Protein AF-A0A7W7ZMM0-F1 (afdb_monomer_lite)

Radius of gyration: 22.42 Å; chains: 1; bounding box: 60×52×57 Å

pLDDT: mean 72.67, std 18.75, range [30.77, 95.38]

Structure (mmCIF, N/CA/C/O backbone):
data_AF-A0A7W7ZMM0-F1
#
_entry.id   AF-A0A7W7ZMM0-F1
#
loop_
_atom_site.group_PDB
_atom_site.id
_atom_site.type_symbol
_atom_site.label_atom_id
_atom_site.label_alt_id
_atom_site.label_comp_id
_atom_site.label_asym_id
_atom_site.label_entity_id
_atom_site.label_seq_id
_atom_site.pdbx_PDB_ins_code
_atom_site.Cartn_x
_atom_site.Cartn_y
_atom_site.Cartn_z
_atom_site.occupancy
_atom_site.B_iso_or_equiv
_atom_site.auth_seq_id
_atom_site.auth_comp_id
_atom_site.auth_asym_id
_atom_site.auth_atom_id
_atom_site.pdbx_PDB_model_num
ATOM 1 N N . MET A 1 1 ? -19.706 -26.102 35.520 1.00 30.77 1 MET A N 1
ATOM 2 C CA . MET A 1 1 ? -18.474 -25.616 34.867 1.00 30.77 1 MET A CA 1
ATOM 3 C C . MET A 1 1 ? -18.850 -24.317 34.182 1.00 30.77 1 MET A C 1
ATOM 5 O O . MET A 1 1 ? -19.648 -24.358 33.256 1.00 30.77 1 MET A O 1
ATOM 9 N N . ALA A 1 2 ? -18.449 -23.182 34.753 1.00 31.66 2 ALA A N 1
ATOM 10 C CA . ALA A 1 2 ? -18.757 -21.868 34.200 1.00 31.66 2 ALA A CA 1
ATOM 11 C C . ALA A 1 2 ? -17.864 -21.633 32.976 1.00 31.66 2 ALA A C 1
ATOM 13 O O . ALA A 1 2 ? -16.662 -21.871 33.045 1.00 31.66 2 ALA A O 1
ATOM 14 N N . ILE A 1 3 ? -18.475 -21.245 31.860 1.00 34.00 3 ILE A N 1
ATOM 15 C CA . ILE A 1 3 ? -17.774 -20.749 30.677 1.00 34.00 3 ILE A CA 1
ATOM 16 C C . ILE A 1 3 ? -17.318 -19.338 31.040 1.00 34.00 3 ILE A C 1
ATOM 18 O O . ILE A 1 3 ? -18.161 -18.495 31.349 1.00 34.00 3 ILE A O 1
ATOM 22 N N . ASP A 1 4 ? -16.005 -19.116 31.064 1.00 38.22 4 ASP A N 1
ATOM 23 C CA . ASP A 1 4 ? -15.416 -17.801 31.303 1.00 38.22 4 ASP A CA 1
ATOM 24 C C . ASP A 1 4 ? -16.019 -16.786 30.329 1.00 38.22 4 ASP A C 1
ATOM 26 O O . ASP A 1 4 ? -15.963 -16.936 29.105 1.00 38.22 4 ASP A O 1
ATOM 30 N N . ASN A 1 5 ? -16.657 -15.764 30.889 1.00 42.19 5 ASN A N 1
ATOM 31 C CA . ASN A 1 5 ? -17.306 -14.727 30.122 1.00 42.19 5 ASN A CA 1
ATOM 32 C C . ASN A 1 5 ? -16.234 -13.798 29.539 1.00 42.19 5 ASN A C 1
ATOM 34 O O . ASN A 1 5 ? -15.546 -13.099 30.281 1.00 42.19 5 ASN A O 1
ATOM 38 N N . VAL A 1 6 ? -16.094 -13.774 28.212 1.00 42.16 6 VAL A N 1
ATOM 39 C CA . VAL A 1 6 ? -15.109 -12.943 27.490 1.00 42.16 6 VAL A CA 1
ATOM 40 C C . VAL A 1 6 ? -15.212 -11.460 27.892 1.00 42.16 6 VAL A C 1
ATOM 42 O O . VAL A 1 6 ? -14.203 -10.755 27.913 1.00 42.16 6 VAL A O 1
ATOM 45 N N . TYR A 1 7 ? -16.405 -11.007 28.302 1.00 38.03 7 TYR A N 1
ATOM 46 C CA . TYR A 1 7 ? -16.646 -9.657 28.823 1.00 38.03 7 TYR A CA 1
ATOM 47 C C . TYR A 1 7 ? -15.834 -9.336 30.092 1.00 38.03 7 TYR A C 1
ATOM 49 O O . TYR A 1 7 ? -15.323 -8.224 30.206 1.00 38.03 7 TYR A O 1
ATOM 57 N N . ASP A 1 8 ? -15.626 -10.300 30.996 1.00 40.44 8 ASP A N 1
ATOM 58 C CA . ASP A 1 8 ? -14.876 -10.081 32.245 1.00 40.44 8 ASP A CA 1
ATOM 59 C C . ASP A 1 8 ? -13.362 -9.949 32.008 1.00 40.44 8 ASP A C 1
ATOM 61 O O . ASP A 1 8 ? -12.657 -9.313 32.795 1.00 40.44 8 ASP A O 1
ATOM 65 N N . ALA A 1 9 ? -12.844 -10.528 30.919 1.00 45.84 9 ALA A N 1
ATOM 66 C CA . ALA A 1 9 ? -11.439 -10.402 30.532 1.00 45.84 9 ALA A CA 1
ATOM 67 C C . ALA A 1 9 ? -11.136 -9.027 29.911 1.00 45.84 9 ALA A C 1
ATOM 69 O O . ALA A 1 9 ? -10.075 -8.455 30.165 1.00 45.84 9 ALA A O 1
ATOM 70 N N . ILE A 1 10 ? -12.086 -8.483 29.146 1.00 37.31 10 ILE A N 1
ATOM 71 C CA . ILE A 1 10 ? -11.982 -7.162 28.516 1.00 37.31 10 ILE A CA 1
ATOM 72 C C . ILE A 1 10 ? -12.131 -6.056 29.572 1.00 37.31 10 ILE A C 1
ATOM 74 O O . ILE A 1 10 ? -11.293 -5.155 29.628 1.00 37.31 10 ILE A O 1
ATOM 78 N N . ASP A 1 11 ? -13.113 -6.172 30.476 1.00 38.84 11 ASP A N 1
ATOM 79 C CA . ASP A 1 11 ? -13.321 -5.209 31.572 1.00 38.84 11 ASP A CA 1
ATOM 80 C C . ASP A 1 11 ? -12.146 -5.193 32.574 1.00 38.84 11 ASP A C 1
ATOM 82 O O . ASP A 1 11 ? -11.853 -4.156 33.171 1.00 38.84 11 ASP A O 1
ATOM 86 N N . LYS A 1 12 ? -11.418 -6.311 32.739 1.00 45.72 12 LYS A N 1
ATOM 87 C CA . LYS A 1 12 ? -10.202 -6.370 33.576 1.00 45.72 12 LYS A CA 1
ATOM 88 C C . LYS A 1 12 ? -8.970 -5.721 32.942 1.00 45.72 12 LYS A C 1
ATOM 90 O O . LYS A 1 12 ? -8.084 -5.306 33.686 1.00 45.72 12 LYS A O 1
ATOM 95 N N . GLN A 1 13 ? -8.880 -5.645 31.613 1.00 40.88 13 GLN A N 1
ATOM 96 C CA . GLN A 1 13 ? -7.728 -5.035 30.932 1.00 40.88 13 GLN A CA 1
ATOM 97 C C . GLN A 1 13 ? -7.808 -3.503 30.853 1.00 40.88 13 GLN A C 1
ATOM 99 O O . GLN A 1 13 ? -6.769 -2.860 30.711 1.00 40.88 13 GLN A O 1
ATOM 104 N N . TYR A 1 14 ? -8.998 -2.910 30.997 1.00 36.97 14 TYR A N 1
ATOM 105 C CA . TYR A 1 14 ? -9.209 -1.465 30.867 1.00 36.97 14 TYR A CA 1
ATOM 106 C C . TYR A 1 14 ? -10.101 -0.930 32.003 1.00 36.97 14 TYR A C 1
ATOM 108 O O . TYR A 1 14 ? -11.322 -0.857 31.852 1.00 36.97 14 TYR A O 1
ATOM 116 N N . PRO A 1 15 ? -9.526 -0.549 33.163 1.00 32.53 15 PRO A N 1
ATOM 117 C CA . PRO A 1 15 ? -10.303 -0.041 34.289 1.00 32.53 15 PRO A CA 1
ATOM 118 C C . PRO A 1 15 ? -10.988 1.288 33.938 1.00 32.53 15 PRO A C 1
ATOM 120 O O . PRO A 1 15 ? -10.350 2.230 33.467 1.00 32.53 15 PRO A O 1
ATOM 123 N N . LYS A 1 16 ? -12.301 1.339 34.181 1.00 37.28 16 LYS A N 1
ATOM 124 C CA . LYS A 1 16 ? -13.229 2.433 33.857 1.00 37.28 16 LYS A CA 1
ATOM 125 C C . LYS A 1 16 ? -12.789 3.777 34.458 1.00 37.28 16 LYS A C 1
ATOM 127 O O . LYS A 1 16 ? -12.698 3.915 35.674 1.00 37.28 16 LYS A O 1
ATOM 132 N N . GLY A 1 17 ? -12.590 4.775 33.596 1.00 32.50 17 GLY A N 1
ATOM 133 C CA . GLY A 1 17 ? -12.660 6.192 33.952 1.00 32.50 17 GLY A CA 1
ATOM 134 C C . GLY A 1 17 ? -14.077 6.705 33.696 1.00 32.50 17 GLY A C 1
ATOM 135 O O . GLY A 1 17 ? -14.592 6.569 32.586 1.00 32.50 17 GLY A O 1
ATOM 136 N N . ASP A 1 18 ? -14.723 7.241 34.729 1.00 33.56 18 ASP A N 1
ATOM 137 C CA . ASP A 1 18 ? -16.103 7.730 34.687 1.00 33.56 18 ASP A CA 1
ATOM 138 C C . ASP A 1 18 ? -16.288 8.846 33.644 1.00 33.56 18 ASP A C 1
ATOM 140 O O . ASP A 1 18 ? -15.712 9.928 33.742 1.00 33.56 18 ASP A O 1
ATOM 144 N N . GLY A 1 19 ? -17.111 8.564 32.630 1.00 35.34 19 GLY A N 1
ATOM 145 C CA . GLY A 1 19 ? -17.480 9.492 31.550 1.00 35.34 19 GLY A CA 1
ATOM 146 C C . GLY A 1 19 ? -17.936 8.808 30.251 1.00 35.34 19 GLY A C 1
ATOM 147 O O . GLY A 1 19 ? -18.573 9.434 29.408 1.00 35.34 19 GLY A O 1
ATOM 148 N N . ILE A 1 20 ? -17.652 7.510 30.100 1.00 39.22 20 ILE A N 1
ATOM 149 C CA . ILE A 1 20 ? -17.648 6.781 28.814 1.00 39.22 20 ILE A CA 1
ATOM 150 C C . ILE A 1 20 ? -19.021 6.156 28.444 1.00 39.22 20 ILE A C 1
ATOM 152 O O . ILE A 1 20 ? -19.255 5.720 27.319 1.00 39.22 20 ILE A O 1
ATOM 156 N N . THR A 1 21 ? -20.000 6.142 29.349 1.00 38.56 21 THR A N 1
ATOM 157 C CA . THR A 1 21 ? -21.228 5.337 29.182 1.00 38.56 21 THR A CA 1
ATOM 158 C C . THR A 1 21 ? -22.236 5.853 28.144 1.00 38.56 21 THR A C 1
ATOM 160 O O . THR A 1 21 ? -23.080 5.071 27.709 1.00 38.56 21 THR A O 1
ATOM 163 N N . SER A 1 22 ? -22.159 7.112 27.686 1.00 38.97 22 SER A N 1
ATOM 164 C CA . SER A 1 22 ? -23.172 7.658 26.755 1.00 38.97 22 SER A CA 1
ATOM 165 C C . SER A 1 22 ? -22.890 7.405 25.263 1.00 38.97 22 SER A C 1
ATOM 167 O O . SER A 1 22 ? -23.835 7.275 24.484 1.00 38.97 22 SER A O 1
ATOM 169 N N . GLY A 1 23 ? -21.617 7.280 24.863 1.00 37.53 23 GLY A N 1
ATOM 170 C CA . GLY A 1 23 ? -21.223 6.974 23.478 1.00 37.53 23 GLY A CA 1
ATOM 171 C C . GLY A 1 23 ? -21.381 5.490 23.140 1.00 37.53 23 GLY A C 1
ATOM 172 O O . GLY A 1 23 ? -21.956 5.141 22.108 1.00 37.53 23 GLY A O 1
ATOM 173 N N . ILE A 1 24 ? -20.993 4.627 24.090 1.00 36.84 24 ILE A N 1
ATOM 174 C CA . ILE A 1 24 ? -21.107 3.164 24.003 1.00 36.84 24 ILE A CA 1
ATOM 175 C C . ILE A 1 24 ? -22.551 2.731 23.706 1.00 36.84 24 ILE A C 1
ATOM 177 O O . ILE A 1 24 ? -22.768 1.919 22.809 1.00 36.84 24 ILE A O 1
ATOM 181 N N . MET A 1 25 ? -23.551 3.281 24.409 1.00 38.97 25 MET A N 1
ATOM 182 C CA . MET A 1 25 ? -24.949 2.879 24.200 1.00 38.97 25 MET A CA 1
ATOM 183 C C . MET A 1 25 ? -25.529 3.364 22.868 1.00 38.97 25 MET A C 1
ATOM 185 O O . MET A 1 25 ? -26.249 2.607 22.231 1.00 38.97 25 MET A O 1
ATOM 189 N N . LYS A 1 26 ? -25.191 4.568 22.386 1.00 41.34 26 LYS A N 1
ATOM 190 C CA . LYS A 1 26 ? -25.799 5.111 21.154 1.00 41.34 26 LYS A CA 1
ATOM 191 C C . LYS A 1 26 ? -25.413 4.338 19.890 1.00 41.34 26 LYS A C 1
ATOM 193 O O . LYS A 1 26 ? -26.268 4.113 19.036 1.00 41.34 26 LYS A O 1
ATOM 198 N N . VAL A 1 27 ? -24.155 3.911 19.773 1.00 43.62 27 VAL A N 1
ATOM 199 C CA . VAL A 1 27 ? -23.690 3.122 18.615 1.00 43.62 27 VAL A CA 1
ATOM 200 C C . VAL A 1 27 ? -24.151 1.662 18.727 1.00 43.62 27 VAL A C 1
ATOM 202 O O . VAL A 1 27 ? -24.550 1.060 17.730 1.00 43.62 27 VAL A O 1
ATOM 205 N N . LEU A 1 28 ? -24.190 1.107 19.947 1.00 43.06 28 LEU A N 1
ATOM 206 C CA . LEU A 1 28 ? -24.733 -0.233 20.197 1.00 43.06 28 LEU A CA 1
ATOM 207 C C . LEU A 1 28 ? -26.248 -0.315 19.968 1.00 43.06 28 LEU A C 1
ATOM 209 O O . LEU A 1 28 ? -26.714 -1.341 19.472 1.00 43.06 28 LEU A O 1
ATOM 213 N N . ASP A 1 29 ? -27.007 0.738 20.274 1.00 43.38 29 ASP A N 1
ATOM 214 C CA . ASP A 1 29 ? -28.452 0.796 20.029 1.00 43.38 29 ASP A CA 1
ATOM 215 C C . ASP A 1 29 ? -28.766 0.945 18.536 1.00 43.38 29 ASP A C 1
ATOM 217 O O . ASP A 1 29 ? -29.683 0.289 18.040 1.00 43.38 29 ASP A O 1
ATOM 221 N N . ALA A 1 30 ? -27.954 1.699 17.784 1.00 41.78 30 ALA A N 1
ATOM 222 C CA . ALA A 1 30 ? -28.055 1.753 16.324 1.00 41.78 30 ALA A CA 1
ATOM 223 C C . ALA A 1 30 ? -27.751 0.386 15.674 1.00 41.78 30 ALA A C 1
ATOM 225 O O . ALA A 1 30 ? -28.479 -0.057 14.785 1.00 41.78 30 ALA A O 1
ATOM 226 N N . GLY A 1 31 ? -26.730 -0.330 16.163 1.00 39.84 31 GLY A N 1
ATOM 227 C CA . GLY A 1 31 ? -26.378 -1.672 15.683 1.00 39.84 31 GLY A CA 1
ATOM 228 C C . GLY A 1 31 ? -27.382 -2.762 16.084 1.00 39.84 31 GLY A C 1
ATOM 229 O O . GLY A 1 31 ? -27.684 -3.652 15.288 1.00 39.84 31 GLY A O 1
ATOM 230 N N . LYS A 1 32 ? -27.961 -2.683 17.290 1.00 42.84 32 LYS A N 1
ATOM 231 C CA . LYS A 1 32 ? -29.044 -3.579 17.734 1.00 42.84 32 LYS A CA 1
ATOM 232 C C . LYS A 1 32 ? -30.342 -3.345 16.966 1.00 42.84 32 LYS A C 1
ATOM 234 O O . LYS A 1 32 ? -31.017 -4.321 16.646 1.00 42.84 32 LYS A O 1
ATOM 239 N N . ALA A 1 33 ? -30.667 -2.097 16.623 1.00 44.22 33 ALA A N 1
ATOM 240 C CA . ALA A 1 33 ? -31.832 -1.772 15.798 1.00 44.22 33 ALA A CA 1
ATOM 241 C C . ALA A 1 33 ? -31.743 -2.364 14.375 1.00 44.22 33 ALA A C 1
ATOM 243 O O . ALA A 1 33 ? -32.771 -2.604 13.748 1.00 44.22 33 ALA A O 1
ATOM 244 N N . LEU A 1 34 ? -30.529 -2.655 13.890 1.00 43.84 34 LEU A N 1
ATOM 245 C CA . LEU A 1 34 ? -30.270 -3.264 12.579 1.00 43.84 34 LEU A CA 1
ATOM 246 C C . LEU A 1 34 ? -30.230 -4.806 12.594 1.00 43.84 34 LEU A C 1
ATOM 248 O O . LEU A 1 34 ? -30.101 -5.421 11.537 1.00 43.84 34 LEU A O 1
ATOM 252 N N . GLY A 1 35 ? -30.360 -5.450 13.761 1.00 40.59 35 GLY A N 1
ATOM 253 C CA . GLY A 1 35 ? -30.627 -6.892 13.894 1.00 40.59 35 GLY A CA 1
ATOM 254 C C . GLY A 1 35 ? -29.575 -7.864 13.334 1.00 40.59 35 GLY A C 1
ATOM 255 O O . GLY A 1 35 ? -29.877 -9.049 13.213 1.00 40.59 35 GLY A O 1
ATOM 256 N N . LYS A 1 36 ? -28.366 -7.406 12.974 1.00 46.47 36 LYS A N 1
ATOM 257 C CA . LYS A 1 36 ? -27.400 -8.197 12.179 1.00 46.47 36 LYS A CA 1
ATOM 258 C C . LYS A 1 36 ? -25.934 -8.130 12.632 1.00 46.47 36 LYS A C 1
ATOM 260 O O . LYS A 1 36 ? -25.040 -8.315 11.818 1.00 46.47 36 LYS A O 1
ATOM 265 N N . VAL A 1 37 ? -25.629 -7.838 13.892 1.00 48.94 37 VAL A N 1
ATOM 266 C CA . VAL A 1 37 ? -24.223 -7.680 14.317 1.00 48.94 37 VAL A CA 1
ATOM 267 C C . VAL A 1 37 ? -23.735 -8.947 15.034 1.00 48.94 37 VAL A C 1
ATOM 269 O O . VAL A 1 37 ? -24.350 -9.372 16.007 1.00 48.94 37 VAL A O 1
ATOM 272 N N . SER A 1 38 ? -22.662 -9.579 14.545 1.00 52.31 38 SER A N 1
ATOM 273 C CA . SER A 1 38 ? -22.104 -10.828 15.090 1.00 52.31 38 SER A CA 1
ATOM 274 C C . SER A 1 38 ? -21.141 -10.588 16.280 1.00 52.31 38 SER A C 1
ATOM 276 O O . SER A 1 38 ? -20.616 -9.482 16.438 1.00 52.31 38 SER A O 1
ATOM 278 N N . PRO A 1 39 ? -20.878 -11.595 17.147 1.00 52.69 39 PRO A N 1
ATOM 279 C CA . PRO A 1 39 ? -20.045 -11.473 18.359 1.00 52.69 39 PRO A CA 1
ATOM 280 C C . PRO A 1 39 ? -18.673 -10.779 18.196 1.00 52.69 39 PRO A C 1
ATOM 282 O O . PRO A 1 39 ? -18.336 -9.952 19.046 1.00 52.69 39 PRO A O 1
ATOM 285 N N . PRO A 1 40 ? -17.889 -11.031 17.126 1.00 54.72 40 PRO A N 1
ATOM 286 C CA . PRO A 1 40 ? -16.595 -10.369 16.914 1.00 54.72 40 PRO A CA 1
ATOM 287 C C . PRO A 1 40 ? -16.721 -8.859 16.676 1.00 54.72 40 PRO A C 1
ATOM 289 O O . PRO A 1 40 ? -15.863 -8.078 17.086 1.00 54.72 40 PRO A O 1
ATOM 292 N N . ILE A 1 41 ? -17.822 -8.440 16.052 1.00 57.19 41 ILE A N 1
ATOM 293 C CA . ILE A 1 41 ? -18.086 -7.046 15.698 1.00 57.19 41 ILE A CA 1
ATOM 294 C C . ILE A 1 41 ? -18.398 -6.221 16.961 1.00 57.19 41 ILE A C 1
ATOM 296 O O . ILE A 1 41 ? -17.969 -5.073 17.079 1.00 57.19 41 ILE A O 1
ATOM 300 N N . TYR A 1 42 ? -19.054 -6.821 17.963 1.00 57.81 42 TYR A N 1
ATOM 301 C CA . TYR A 1 42 ? -19.302 -6.171 19.257 1.00 57.81 42 TYR A CA 1
ATOM 302 C C . TYR A 1 42 ? -18.014 -5.817 20.006 1.00 57.81 42 TYR A C 1
ATOM 304 O O . TYR A 1 42 ? -17.913 -4.724 20.564 1.00 57.81 42 TYR A O 1
ATOM 312 N N . GLY A 1 43 ? -17.024 -6.717 20.006 1.00 53.88 43 GLY A N 1
ATOM 313 C CA . GLY A 1 43 ? -15.731 -6.468 20.650 1.00 53.88 43 GLY A CA 1
ATOM 314 C C . GLY A 1 43 ? -14.973 -5.308 20.002 1.00 53.88 43 GLY A C 1
ATOM 315 O O . GLY A 1 43 ? -14.363 -4.496 20.695 1.00 53.88 43 GLY A O 1
ATOM 316 N N . PHE A 1 44 ? -15.075 -5.181 18.677 1.00 58.31 44 PHE A N 1
ATOM 317 C CA . PHE A 1 44 ? -14.466 -4.086 17.927 1.00 58.31 44 PHE A CA 1
ATOM 318 C C . PHE A 1 44 ? -15.115 -2.728 18.236 1.00 58.31 44 PHE A C 1
ATOM 320 O O . PHE A 1 44 ? -14.416 -1.776 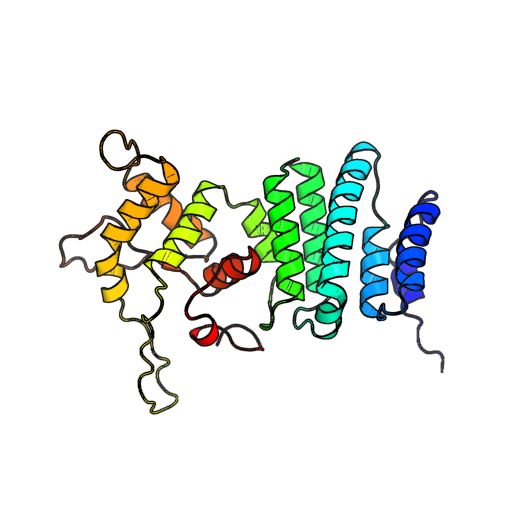18.572 1.00 58.31 44 PHE A O 1
ATOM 327 N N . PHE A 1 45 ? -16.449 -2.633 18.216 1.00 60.03 45 PHE A N 1
ATOM 328 C CA . PHE A 1 45 ? -17.136 -1.376 18.541 1.00 60.03 45 PHE A CA 1
ATOM 329 C C . PHE A 1 45 ? -16.979 -0.957 20.009 1.00 60.03 45 PHE A C 1
ATOM 331 O O . PHE A 1 45 ? -16.912 0.237 20.303 1.00 60.03 45 PHE A O 1
ATOM 338 N N . ALA A 1 46 ? -16.898 -1.910 20.942 1.00 59.38 46 ALA A N 1
ATOM 339 C CA . ALA A 1 46 ? -16.606 -1.608 22.342 1.00 59.38 46 ALA A CA 1
ATOM 340 C C . ALA A 1 46 ? -15.204 -0.997 22.511 1.00 59.38 46 ALA A C 1
ATOM 342 O O . ALA A 1 46 ? -15.053 -0.011 23.230 1.00 59.38 46 ALA A O 1
ATOM 343 N N . PHE A 1 47 ? -14.209 -1.530 21.793 1.00 61.62 47 PHE A N 1
ATOM 344 C CA . PHE A 1 47 ? -12.849 -0.989 21.751 1.00 61.62 47 PHE A CA 1
ATOM 345 C C . PHE A 1 47 ? -12.800 0.449 21.203 1.00 61.62 47 PHE A C 1
ATOM 347 O O . PHE A 1 47 ? -12.150 1.309 21.790 1.00 61.62 47 PHE A O 1
ATOM 354 N N . LEU A 1 48 ? -13.520 0.747 20.115 1.00 61.81 48 LEU A N 1
ATOM 355 C CA . LEU A 1 48 ? -13.519 2.093 19.522 1.00 61.81 48 LEU A CA 1
ATOM 356 C C . LEU A 1 48 ? -14.061 3.175 20.470 1.00 61.81 48 LEU A C 1
ATOM 358 O O . LEU A 1 48 ? -13.615 4.318 20.425 1.00 61.81 48 LEU A O 1
ATOM 362 N N . ASN A 1 49 ? -15.000 2.816 21.347 1.00 58.00 49 ASN A N 1
ATOM 363 C CA . ASN A 1 49 ? -15.635 3.755 22.268 1.00 58.00 49 ASN A CA 1
ATOM 364 C C . ASN A 1 49 ? -14.803 4.082 23.524 1.00 58.00 49 ASN A C 1
ATOM 366 O O . ASN A 1 49 ? -15.201 4.950 24.299 1.00 58.00 49 ASN A O 1
ATOM 370 N N . SER A 1 50 ? -13.682 3.401 23.780 1.00 56.22 50 SER A N 1
ATOM 371 C CA . SER A 1 50 ? -12.964 3.512 25.059 1.00 56.22 50 SER A CA 1
ATOM 372 C C . SER A 1 50 ? -11.868 4.596 25.116 1.00 56.22 50 SER A C 1
ATOM 374 O O . SER A 1 50 ? -11.026 4.533 26.010 1.00 56.22 50 SER A O 1
ATOM 376 N N . MET A 1 51 ? -11.810 5.571 24.196 1.00 55.00 51 MET A N 1
ATOM 377 C CA . MET A 1 51 ? -10.650 6.488 24.042 1.00 55.00 51 MET A CA 1
ATOM 378 C C . MET A 1 51 ? -10.973 7.985 24.292 1.00 55.00 51 MET A C 1
ATOM 380 O O . MET A 1 51 ? -12.101 8.409 24.062 1.00 55.00 51 MET A O 1
ATOM 384 N N . SER A 1 52 ? -10.018 8.787 24.823 1.00 41.81 52 SER A N 1
ATOM 385 C CA . SER A 1 52 ? -10.282 10.117 25.443 1.00 41.81 52 SER A CA 1
ATOM 386 C C . SER A 1 52 ? -9.254 11.258 25.195 1.00 41.81 52 SER A C 1
ATOM 388 O O . SER A 1 52 ? -8.141 11.024 24.727 1.00 41.81 52 SER A O 1
ATOM 390 N N . ALA A 1 53 ? -9.668 12.480 25.615 1.00 49.91 53 ALA A N 1
ATOM 391 C CA . ALA A 1 53 ? -9.027 13.816 25.737 1.00 49.91 53 ALA A CA 1
ATOM 392 C C . ALA A 1 53 ? -9.536 14.881 24.737 1.00 49.91 53 ALA A C 1
ATOM 394 O O . ALA A 1 53 ? -9.080 14.932 23.610 1.00 49.91 53 ALA A O 1
ATOM 395 N N . LYS A 1 54 ? -10.426 15.786 25.176 1.00 52.62 54 LYS A N 1
ATOM 396 C CA . LYS A 1 54 ? -11.255 16.752 24.405 1.00 52.62 54 LYS A CA 1
ATOM 397 C C . LYS A 1 54 ? -10.875 17.087 22.938 1.00 52.62 54 LYS A C 1
ATOM 399 O O . LYS A 1 54 ? -11.694 16.853 22.065 1.00 52.62 54 LYS A O 1
ATOM 404 N N . ALA A 1 55 ? -9.670 17.584 22.631 1.00 46.75 55 ALA A N 1
ATOM 405 C CA . ALA A 1 55 ? -9.262 17.880 21.240 1.00 46.75 55 ALA A CA 1
ATOM 406 C C . ALA A 1 55 ? -8.805 16.633 20.450 1.00 46.75 55 ALA A C 1
ATOM 408 O O . ALA A 1 55 ? -9.129 16.470 19.276 1.00 46.75 55 ALA A O 1
ATOM 409 N N . ARG A 1 56 ? -8.091 15.711 21.109 1.00 57.03 56 ARG A N 1
ATOM 410 C CA . ARG A 1 56 ? -7.815 14.368 20.571 1.00 57.03 56 ARG A CA 1
ATOM 411 C C . ARG A 1 56 ? -9.090 13.537 20.479 1.00 57.03 56 ARG A C 1
ATOM 413 O O . ARG A 1 56 ? -9.193 12.692 19.608 1.00 57.03 56 ARG A O 1
ATOM 420 N N . GLN A 1 57 ? -10.053 13.808 21.350 1.00 64.81 57 GLN A N 1
ATOM 421 C CA . GLN A 1 57 ? -11.346 13.156 21.405 1.00 64.81 57 GLN A CA 1
ATOM 422 C C . GLN A 1 57 ? -12.210 13.566 20.217 1.00 64.81 57 GLN A C 1
ATOM 424 O O . GLN A 1 57 ? -12.699 12.674 19.553 1.00 64.81 57 GLN A O 1
ATOM 429 N N . GLU A 1 58 ? -12.321 14.850 19.867 1.00 66.81 58 GLU A N 1
ATOM 430 C CA . GLU A 1 58 ? -13.051 15.263 18.653 1.00 66.81 58 GLU A CA 1
ATOM 431 C C . GLU A 1 58 ? -12.471 14.615 17.382 1.00 66.81 58 GLU A C 1
ATOM 433 O O . GLU A 1 58 ? -13.214 14.151 16.516 1.00 66.81 58 GLU A O 1
ATOM 438 N N . ARG A 1 59 ? -11.136 14.517 17.276 1.00 66.56 59 ARG A N 1
ATOM 439 C CA . ARG A 1 59 ? -10.502 13.872 16.116 1.00 66.56 59 ARG A CA 1
ATOM 440 C C . ARG A 1 59 ? -10.644 12.354 16.138 1.00 66.56 59 ARG A C 1
ATOM 442 O O . ARG A 1 59 ? -10.947 11.756 15.110 1.00 66.56 59 ARG A O 1
ATOM 449 N N . ALA A 1 60 ? -10.480 11.740 17.305 1.00 66.88 60 ALA A N 1
ATOM 450 C CA . ALA A 1 60 ? -10.721 10.318 17.477 1.00 66.88 60 ALA A CA 1
ATOM 451 C C . ALA A 1 60 ? -12.178 9.963 17.190 1.00 66.88 60 ALA A C 1
ATOM 453 O O . ALA A 1 60 ? -12.435 8.975 16.519 1.00 66.88 60 ALA A O 1
ATOM 454 N N . GLU A 1 61 ? -13.124 10.798 17.611 1.00 68.56 61 GLU A N 1
ATOM 455 C CA . GLU A 1 61 ? -14.541 10.667 17.292 1.00 68.56 61 GLU A CA 1
ATOM 456 C C . GLU A 1 61 ? -14.774 10.780 15.783 1.00 68.56 61 GLU A C 1
ATOM 458 O O . GLU A 1 61 ? -15.534 9.981 15.246 1.00 68.56 61 GLU A O 1
ATOM 463 N N . ALA A 1 62 ? -14.094 11.686 15.071 1.00 72.06 62 ALA A N 1
ATOM 464 C CA . ALA A 1 62 ? -14.179 11.773 13.611 1.00 72.06 62 ALA A CA 1
ATOM 465 C C . ALA A 1 62 ? -13.604 10.526 12.912 1.00 72.06 62 ALA A C 1
ATOM 467 O O . ALA A 1 62 ? -14.249 9.966 12.025 1.00 72.06 62 ALA A O 1
ATOM 468 N N . PHE A 1 63 ? -12.425 10.057 13.336 1.00 74.06 63 PHE A N 1
ATOM 469 C CA . PHE A 1 63 ? -11.810 8.825 12.836 1.00 74.06 63 PHE A CA 1
ATOM 470 C C . PHE A 1 63 ? -12.726 7.619 13.064 1.00 74.06 63 PHE A C 1
ATOM 472 O O . PHE A 1 63 ? -13.027 6.871 12.137 1.00 74.06 63 PHE A O 1
ATOM 479 N N . VAL A 1 64 ? -13.199 7.454 14.301 1.00 72.50 64 VAL A N 1
ATOM 480 C CA . VAL A 1 64 ? -14.079 6.361 14.718 1.00 72.50 64 VAL A CA 1
ATOM 481 C C . VAL A 1 64 ? -15.412 6.438 13.990 1.00 72.50 64 VAL A C 1
ATOM 483 O O . VAL A 1 64 ? -15.889 5.410 13.530 1.00 72.50 64 VAL A O 1
ATOM 486 N N . SER A 1 65 ? -16.004 7.622 13.835 1.00 71.94 65 SER A N 1
ATOM 487 C CA . SER A 1 65 ? -17.278 7.785 13.125 1.00 71.94 65 SER A CA 1
ATOM 488 C C . SER A 1 65 ? -17.155 7.363 11.664 1.00 71.94 65 SER A C 1
ATOM 490 O O . SER A 1 65 ? -17.988 6.595 11.187 1.00 71.94 65 SER A O 1
ATOM 492 N N . GLN A 1 66 ? -16.090 7.793 10.979 1.00 75.00 66 GLN A N 1
ATOM 493 C CA . GLN A 1 66 ? -15.839 7.384 9.598 1.00 75.00 66 GLN A CA 1
ATOM 494 C C . GLN A 1 66 ? -15.575 5.878 9.504 1.00 75.00 66 GLN A C 1
ATOM 496 O O . GLN A 1 66 ? -16.137 5.199 8.648 1.00 75.00 66 GLN A O 1
ATOM 501 N N . LEU A 1 67 ? -14.775 5.336 10.426 1.00 76.19 67 LEU A N 1
ATOM 502 C CA . LEU A 1 67 ? -14.504 3.907 10.486 1.00 76.19 67 LEU A CA 1
ATOM 503 C C . LEU A 1 67 ? -15.784 3.103 10.715 1.00 76.19 67 LEU A C 1
ATOM 505 O O . LEU A 1 67 ? -15.987 2.102 10.046 1.00 76.19 67 LEU A O 1
ATOM 509 N N . VAL A 1 68 ? -16.656 3.530 11.631 1.00 72.00 68 VAL A N 1
ATOM 510 C CA . VAL A 1 68 ? -17.950 2.887 11.898 1.00 72.00 68 VAL A CA 1
ATOM 511 C C . VAL A 1 68 ? -18.818 2.908 10.645 1.00 72.00 68 VAL A C 1
ATOM 513 O O . VAL A 1 68 ? -19.381 1.876 10.288 1.00 72.00 68 VAL A O 1
ATOM 516 N N . GLU A 1 69 ? -18.908 4.046 9.957 1.00 74.38 69 GLU A N 1
ATOM 517 C CA . GLU A 1 69 ? -19.668 4.158 8.711 1.00 74.38 69 GLU A CA 1
ATOM 518 C C . GLU A 1 69 ? -19.147 3.184 7.645 1.00 74.38 69 GLU A C 1
ATOM 520 O O . GLU A 1 69 ? -19.927 2.478 7.002 1.00 74.38 69 GLU A O 1
ATOM 525 N N . ASP A 1 70 ? -17.827 3.092 7.493 1.00 76.00 70 ASP A N 1
ATOM 526 C CA . ASP A 1 70 ? -17.215 2.181 6.533 1.00 76.00 70 ASP A CA 1
ATOM 527 C C . ASP A 1 70 ? -17.353 0.714 6.969 1.00 76.00 70 ASP A C 1
ATOM 529 O O . ASP A 1 70 ? -17.623 -0.145 6.130 1.00 76.00 70 ASP A O 1
ATOM 533 N N . MET A 1 71 ? -17.288 0.423 8.273 1.00 71.50 71 MET A N 1
ATOM 534 C CA . MET A 1 71 ? -17.547 -0.906 8.841 1.00 71.50 71 MET A CA 1
ATOM 535 C C . MET A 1 71 ? -18.976 -1.377 8.584 1.00 71.50 71 MET A C 1
ATOM 537 O O . MET A 1 71 ? -19.179 -2.544 8.264 1.00 71.50 71 MET A O 1
ATOM 541 N N . VAL A 1 72 ? -19.969 -0.487 8.677 1.00 72.19 72 VAL A N 1
ATOM 542 C CA . VAL A 1 72 ? -21.366 -0.817 8.354 1.00 72.19 72 VAL A CA 1
ATOM 543 C C . VAL A 1 72 ? -21.497 -1.235 6.887 1.00 72.19 72 VAL A C 1
ATOM 545 O O . VAL A 1 72 ? -22.208 -2.191 6.584 1.00 72.19 72 VAL A O 1
ATOM 548 N N . LYS A 1 73 ? -20.766 -0.585 5.971 1.00 78.12 73 LYS A N 1
ATOM 549 C CA . LYS A 1 73 ? -20.760 -0.953 4.542 1.00 78.12 73 LYS A CA 1
ATOM 550 C C . LYS A 1 73 ? -20.132 -2.328 4.295 1.00 78.12 73 LYS A C 1
ATOM 552 O O . LYS A 1 73 ? -20.508 -2.996 3.335 1.00 78.12 73 LYS A O 1
ATOM 557 N N . VAL A 1 74 ? -19.195 -2.754 5.146 1.00 73.94 74 VAL A N 1
ATOM 558 C CA . VAL A 1 74 ? -18.452 -4.020 5.000 1.00 73.94 74 VAL A CA 1
ATOM 559 C C . VAL A 1 74 ? -18.833 -5.080 6.038 1.00 73.94 74 VAL A C 1
ATOM 561 O O . VAL A 1 74 ? -18.132 -6.079 6.197 1.00 73.94 74 VAL A O 1
ATOM 564 N N . GLN A 1 75 ? -19.959 -4.905 6.728 1.00 72.06 75 GLN A N 1
ATOM 565 C CA . GLN A 1 75 ? -20.387 -5.763 7.833 1.00 72.06 75 GLN A CA 1
ATOM 566 C C . GLN A 1 75 ? -20.538 -7.237 7.423 1.00 72.06 75 GLN A C 1
ATOM 568 O O . GLN A 1 75 ? -20.073 -8.126 8.134 1.00 72.06 75 GLN A O 1
ATOM 573 N N . ASP A 1 76 ? -21.098 -7.499 6.239 1.00 74.50 76 ASP A N 1
ATOM 574 C CA . ASP A 1 76 ? -21.232 -8.859 5.697 1.00 74.50 76 ASP A CA 1
ATOM 575 C C . ASP A 1 76 ? -19.867 -9.494 5.359 1.00 74.50 76 ASP A C 1
ATOM 577 O O . ASP A 1 76 ? -19.724 -10.720 5.339 1.00 74.50 76 ASP A O 1
ATOM 581 N N . ALA A 1 77 ? -18.846 -8.671 5.094 1.00 75.56 77 ALA A N 1
ATOM 582 C CA . ALA A 1 77 ? -17.485 -9.129 4.834 1.00 75.56 77 ALA A CA 1
ATOM 583 C C . ALA A 1 77 ? -16.722 -9.441 6.128 1.00 75.56 77 ALA A C 1
ATOM 585 O O . ALA A 1 77 ? -15.884 -10.338 6.116 1.00 75.56 77 ALA A O 1
ATOM 586 N N . MET A 1 78 ? -17.049 -8.795 7.257 1.00 70.00 78 MET A N 1
ATOM 587 C CA . MET A 1 78 ? -16.416 -9.087 8.553 1.00 70.00 78 MET A CA 1
ATOM 588 C C . MET A 1 78 ? -16.597 -10.544 8.987 1.00 70.00 78 MET A C 1
ATOM 590 O O . MET A 1 78 ? -15.685 -11.124 9.569 1.00 70.00 78 MET A O 1
ATOM 594 N N . GLU A 1 79 ? -17.740 -11.164 8.682 1.00 70.62 79 GLU A N 1
ATOM 595 C CA . GLU A 1 79 ? -17.981 -12.580 9.006 1.00 70.62 79 GLU A CA 1
ATOM 596 C C . GLU A 1 79 ? -17.110 -13.539 8.187 1.00 70.62 79 GLU A C 1
ATOM 598 O O . GLU A 1 79 ? -16.843 -14.663 8.609 1.00 70.62 79 GLU A O 1
ATOM 603 N N . LYS A 1 80 ? -16.667 -13.094 7.009 1.00 79.00 80 LYS A N 1
ATOM 604 C CA . LYS A 1 80 ? -15.843 -13.861 6.066 1.00 79.00 80 LYS A CA 1
ATOM 605 C C . LYS A 1 80 ? -14.398 -13.369 6.026 1.00 79.00 80 LYS A C 1
ATOM 607 O O . LYS A 1 80 ? -13.620 -13.845 5.197 1.00 79.00 80 LYS A O 1
ATOM 612 N N . MET A 1 81 ? -14.051 -12.421 6.895 1.00 81.06 81 MET A N 1
ATOM 613 C CA . MET A 1 81 ? -12.736 -11.811 6.941 1.00 81.06 81 MET A CA 1
ATOM 614 C C . MET A 1 81 ? -11.686 -12.883 7.225 1.00 81.06 81 MET A C 1
ATOM 616 O O . MET A 1 81 ? -11.808 -13.675 8.159 1.00 81.06 81 MET A O 1
ATOM 620 N N . ARG A 1 82 ? -10.632 -12.890 6.409 1.00 84.25 82 ARG A N 1
ATOM 621 C CA . ARG A 1 82 ? -9.502 -13.819 6.556 1.00 84.25 82 ARG A CA 1
ATOM 622 C C . ARG A 1 82 ? -8.369 -13.264 7.411 1.00 84.25 82 ARG A C 1
ATOM 624 O O . ARG A 1 82 ? -7.544 -14.033 7.900 1.00 84.25 82 ARG A O 1
ATOM 631 N N . THR A 1 83 ? -8.308 -11.945 7.550 1.00 83.44 83 THR A N 1
ATOM 632 C CA . THR A 1 83 ? -7.360 -11.241 8.416 1.00 83.44 83 THR A CA 1
ATOM 633 C C . THR A 1 83 ? -7.745 -11.445 9.881 1.00 83.44 83 THR A C 1
ATOM 635 O O . THR A 1 83 ? -8.925 -11.480 10.221 1.00 83.44 83 THR A O 1
ATOM 638 N N . ASP A 1 84 ? -6.758 -11.598 10.762 1.00 83.56 84 ASP A N 1
ATOM 639 C CA . ASP A 1 84 ? -7.011 -11.775 12.193 1.00 83.56 84 ASP A CA 1
ATOM 640 C C . ASP A 1 84 ? -7.609 -10.493 12.799 1.00 83.56 84 ASP A C 1
ATOM 642 O O . ASP A 1 84 ? -7.098 -9.389 12.589 1.00 83.56 84 ASP A O 1
ATOM 646 N N . ILE A 1 85 ? -8.678 -10.628 13.587 1.00 80.88 85 ILE A N 1
ATOM 647 C CA . ILE A 1 85 ? -9.332 -9.494 14.249 1.00 80.88 85 ILE A CA 1
ATOM 648 C C . ILE A 1 85 ? -8.384 -8.747 15.198 1.00 80.88 85 ILE A C 1
ATOM 650 O O . ILE A 1 85 ? -8.492 -7.530 15.341 1.00 80.88 85 ILE A O 1
ATOM 654 N N . SER A 1 86 ? -7.424 -9.447 15.807 1.00 79.38 86 SER A N 1
ATOM 655 C CA . SER A 1 86 ? -6.410 -8.842 16.672 1.00 79.38 86 SER A CA 1
ATOM 656 C C . SER A 1 86 ? -5.420 -7.976 15.886 1.00 79.38 86 SER A C 1
ATOM 658 O O . SER A 1 86 ? -5.006 -6.922 16.378 1.00 79.38 86 SER A O 1
ATOM 660 N N . GLU A 1 87 ? -5.099 -8.340 14.638 1.00 83.06 87 GLU A N 1
ATOM 661 C CA . GLU A 1 87 ? -4.309 -7.488 13.744 1.00 83.06 87 GLU A CA 1
ATOM 662 C C . GLU A 1 87 ? -5.096 -6.238 13.342 1.00 83.06 87 GLU A C 1
ATOM 664 O O . GLU A 1 87 ? -4.546 -5.138 13.373 1.00 83.06 87 GLU A O 1
ATOM 669 N N . VAL A 1 88 ? -6.388 -6.384 13.032 1.00 84.50 88 VAL A N 1
ATOM 670 C CA . VAL A 1 88 ? -7.277 -5.263 12.682 1.00 84.50 88 VAL A CA 1
ATOM 671 C C . VAL A 1 88 ? -7.420 -4.280 13.843 1.00 84.50 88 VAL A C 1
ATOM 673 O O . VAL A 1 88 ? -7.270 -3.072 13.653 1.00 84.50 88 VAL A O 1
ATOM 676 N N . GLN A 1 89 ? -7.646 -4.774 15.061 1.00 78.81 89 GLN A N 1
ATOM 677 C CA . GLN A 1 89 ? -7.701 -3.945 16.269 1.00 78.81 89 GLN A CA 1
ATOM 678 C C . GLN A 1 89 ? -6.379 -3.210 16.508 1.00 78.81 89 GLN A C 1
ATOM 680 O O . GLN A 1 89 ? -6.375 -2.006 16.765 1.00 78.81 89 GLN A O 1
ATOM 685 N N . SER A 1 90 ? -5.252 -3.913 16.371 1.00 79.25 90 SER A N 1
ATOM 686 C CA . SER A 1 90 ? -3.920 -3.331 16.577 1.00 79.25 90 SER A CA 1
ATOM 687 C C . SER A 1 90 ? -3.594 -2.262 15.531 1.00 79.25 90 SER A C 1
ATOM 689 O O . SER A 1 90 ? -3.098 -1.190 15.872 1.00 79.25 90 SER A O 1
ATOM 691 N N . ALA A 1 91 ? -3.924 -2.521 14.264 1.00 82.25 91 ALA A N 1
ATOM 692 C CA . ALA A 1 91 ? -3.759 -1.573 13.167 1.00 82.25 91 ALA A CA 1
ATOM 693 C C . ALA A 1 91 ? -4.642 -0.332 13.353 1.00 82.25 91 ALA A C 1
ATOM 695 O O . ALA A 1 91 ? -4.189 0.789 13.125 1.00 82.25 91 ALA A O 1
ATOM 696 N N . THR A 1 92 ? -5.874 -0.523 13.826 1.00 81.19 92 THR A N 1
ATOM 697 C CA . THR A 1 92 ? -6.806 0.569 14.136 1.00 81.19 92 THR A CA 1
ATOM 698 C C . THR A 1 92 ? -6.284 1.440 15.274 1.00 81.19 92 THR A C 1
ATOM 700 O O . THR A 1 92 ? -6.281 2.663 15.154 1.00 81.19 92 THR A O 1
ATOM 703 N N . ARG A 1 93 ? -5.786 0.823 16.354 1.00 78.50 93 ARG A N 1
ATOM 704 C CA . ARG A 1 93 ? -5.185 1.541 17.485 1.00 78.50 93 ARG A CA 1
ATOM 705 C C . ARG A 1 93 ? -4.020 2.415 17.036 1.00 78.50 93 ARG A C 1
ATOM 707 O O . ARG A 1 93 ? -3.977 3.589 17.380 1.00 78.50 93 ARG A O 1
ATOM 714 N N . LEU A 1 94 ? -3.112 1.836 16.254 1.00 83.25 94 LEU A N 1
ATOM 715 C CA . LEU A 1 94 ? -1.935 2.543 15.767 1.00 83.25 94 LEU A CA 1
ATOM 716 C C . LEU A 1 94 ? -2.304 3.675 14.800 1.00 83.25 94 LEU A C 1
ATOM 718 O O . LEU A 1 94 ? -1.763 4.769 14.894 1.00 83.25 94 LEU A O 1
ATOM 722 N N . SER A 1 95 ? -3.255 3.428 13.897 1.00 83.25 95 SER A N 1
ATOM 723 C CA . SER A 1 95 ? -3.742 4.445 12.957 1.00 83.25 95 SER A CA 1
ATOM 724 C C . SER A 1 95 ? -4.336 5.644 13.680 1.00 83.25 95 SER A C 1
ATOM 726 O O . SER A 1 95 ? -4.127 6.780 13.268 1.00 83.25 95 SER A O 1
ATOM 728 N N . LEU A 1 96 ? -5.071 5.389 14.763 1.00 77.62 96 LEU A N 1
ATOM 729 C CA . LEU A 1 96 ? -5.629 6.450 15.578 1.00 77.62 96 LEU A CA 1
ATOM 730 C C . LEU A 1 96 ? -4.539 7.230 16.311 1.00 77.62 96 LEU A C 1
ATOM 732 O O . LEU A 1 96 ? -4.626 8.449 16.375 1.00 77.62 96 LEU A O 1
ATOM 736 N N . GLU A 1 97 ? -3.528 6.553 16.854 1.00 79.62 97 GLU A N 1
ATOM 737 C CA . GLU A 1 97 ? -2.390 7.213 17.499 1.00 79.62 97 GLU A CA 1
ATOM 738 C C . GLU A 1 97 ? -1.719 8.194 16.527 1.00 79.62 97 GLU A C 1
ATOM 740 O O . GLU A 1 97 ? -1.676 9.390 16.819 1.00 79.62 97 GLU A O 1
ATOM 745 N N . TYR A 1 98 ? -1.363 7.736 15.322 1.00 82.88 98 TYR A N 1
ATOM 746 C CA . TYR A 1 98 ? -0.810 8.595 14.267 1.00 82.88 98 TYR A CA 1
ATOM 747 C C . TYR A 1 98 ? -1.755 9.721 13.852 1.00 82.88 98 TYR A C 1
ATOM 749 O O . TYR A 1 98 ? -1.332 10.869 13.719 1.00 82.88 98 TYR A O 1
ATOM 757 N N . ASP A 1 99 ? -3.053 9.441 13.713 1.00 78.94 99 ASP A N 1
ATOM 758 C CA . ASP A 1 99 ? -4.040 10.480 13.434 1.00 78.94 99 ASP A CA 1
ATOM 759 C C . ASP A 1 99 ? -4.049 11.530 14.564 1.00 78.94 99 ASP A C 1
ATOM 761 O O . ASP A 1 99 ? -3.973 12.731 14.328 1.00 78.94 99 ASP A O 1
ATOM 765 N N . THR A 1 100 ? -4.054 11.135 15.830 1.00 71.62 100 THR A N 1
ATOM 766 C CA . THR A 1 100 ? -4.061 12.114 16.928 1.00 71.62 100 THR A CA 1
ATOM 767 C C . THR A 1 100 ? -2.772 12.932 17.057 1.00 71.62 100 THR A C 1
ATOM 769 O O . THR A 1 100 ? -2.799 13.979 17.711 1.00 71.62 100 THR A O 1
ATOM 772 N N . GLU A 1 101 ? -1.667 12.479 16.462 1.00 73.69 101 GLU A N 1
ATOM 773 C CA . GLU A 1 101 ? -0.357 13.131 16.529 1.00 73.69 101 GLU A CA 1
ATOM 774 C C . GLU A 1 101 ? -0.059 14.028 15.320 1.00 73.69 101 GLU A C 1
ATOM 776 O O . GLU A 1 101 ? 0.353 15.173 15.511 1.00 73.69 101 GLU A O 1
ATOM 781 N N . GLU A 1 102 ? -0.273 13.549 14.091 1.00 75.44 102 GLU A N 1
ATOM 782 C CA . GLU A 1 102 ? 0.179 14.247 12.877 1.00 75.44 102 GLU A CA 1
ATOM 783 C C . GLU A 1 102 ? -0.833 15.235 12.284 1.00 75.44 102 GLU A C 1
ATOM 785 O O . GLU A 1 102 ? -0.452 16.146 11.549 1.00 75.44 102 GLU A O 1
ATOM 790 N N . PHE A 1 103 ? -2.123 15.089 12.587 1.00 73.88 103 PHE A N 1
ATOM 791 C CA . PHE A 1 103 ? -3.174 15.955 12.037 1.00 73.88 103 PHE A CA 1
ATOM 792 C C . PHE A 1 103 ? -3.321 15.929 10.493 1.00 73.88 103 PHE A C 1
ATOM 794 O O . PHE A 1 103 ? -3.852 16.871 9.905 1.00 73.88 103 PHE A O 1
ATOM 801 N N . ASP A 1 104 ? -2.937 14.832 9.820 1.00 79.88 104 ASP A N 1
ATOM 802 C CA . ASP A 1 104 ? -3.029 14.680 8.355 1.00 79.88 104 ASP A CA 1
ATOM 803 C C . ASP A 1 104 ? -4.293 13.911 7.914 1.00 79.88 104 ASP A C 1
ATOM 805 O O . ASP A 1 104 ? -4.427 12.699 8.092 1.00 79.88 104 ASP A O 1
ATOM 809 N N . ASP A 1 105 ? -5.242 14.623 7.305 1.00 82.38 105 ASP A N 1
ATOM 810 C CA . ASP A 1 105 ? -6.503 14.051 6.816 1.00 82.38 105 ASP A CA 1
ATOM 811 C C . ASP A 1 105 ? -6.332 13.095 5.619 1.00 82.38 105 ASP A C 1
ATOM 813 O O . ASP A 1 105 ? -7.142 12.181 5.438 1.00 82.38 105 ASP A O 1
ATOM 817 N N . LYS A 1 106 ? -5.290 13.267 4.791 1.00 87.94 106 LYS A N 1
ATOM 818 C CA . LYS A 1 106 ? -5.018 12.352 3.670 1.00 87.94 106 LYS A CA 1
ATOM 819 C C . LYS A 1 106 ? -4.517 11.016 4.190 1.00 87.94 106 LYS A C 1
ATOM 821 O O . LYS A 1 106 ? -4.957 9.969 3.711 1.00 87.94 106 LYS A O 1
ATOM 826 N N . LYS A 1 107 ? -3.623 11.047 5.179 1.00 89.75 107 LYS A N 1
ATOM 827 C CA . LYS A 1 107 ? -3.150 9.835 5.856 1.00 89.75 107 LYS A CA 1
ATOM 828 C C . LYS A 1 107 ? -4.276 9.139 6.606 1.00 89.75 107 LYS A C 1
ATOM 830 O O . LYS A 1 107 ? -4.424 7.931 6.438 1.00 89.75 107 LYS A O 1
ATOM 835 N N . ARG A 1 108 ? -5.154 9.892 7.285 1.00 87.19 108 ARG A N 1
ATOM 836 C CA . ARG A 1 108 ? -6.384 9.344 7.880 1.00 87.19 108 ARG A CA 1
ATOM 837 C C . ARG A 1 108 ? -7.177 8.504 6.888 1.00 87.19 108 ARG A C 1
ATOM 839 O O . ARG A 1 108 ? -7.500 7.353 7.170 1.00 87.19 108 ARG A O 1
ATOM 846 N N . GLY A 1 109 ? -7.464 9.073 5.716 1.00 89.12 109 GLY A N 1
ATOM 847 C CA . GLY A 1 109 ? -8.191 8.374 4.659 1.00 89.12 109 GLY A CA 1
ATOM 848 C C . GLY A 1 109 ? -7.503 7.070 4.254 1.00 89.12 109 GLY A C 1
ATOM 849 O O . GLY A 1 109 ? -8.157 6.040 4.145 1.00 89.12 109 GLY A O 1
ATOM 850 N N . ARG A 1 110 ? -6.173 7.076 4.119 1.00 93.06 110 ARG A N 1
ATOM 851 C CA . ARG A 1 110 ? -5.401 5.869 3.780 1.00 93.06 110 ARG A CA 1
ATOM 852 C C . ARG A 1 110 ? -5.447 4.810 4.86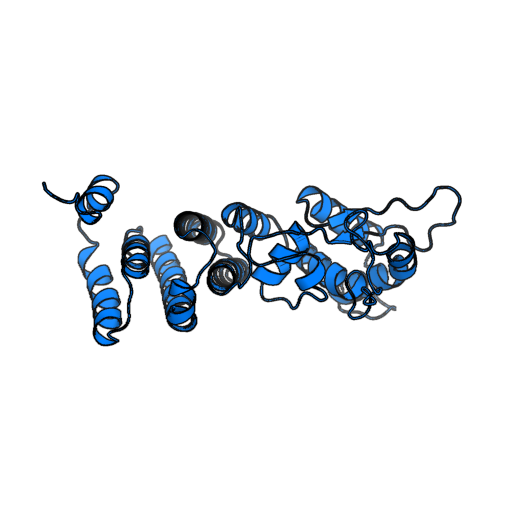9 1.00 93.06 110 ARG A C 1
ATOM 854 O O . ARG A 1 110 ? -5.587 3.640 4.533 1.00 93.06 110 ARG A O 1
ATOM 861 N N . TYR A 1 111 ? -5.358 5.190 6.142 1.00 92.50 111 TYR A N 1
ATOM 862 C CA . TYR A 1 111 ? -5.492 4.242 7.249 1.00 92.50 111 TYR A CA 1
ATOM 863 C C . TYR A 1 111 ? -6.838 3.533 7.215 1.00 92.50 111 TYR A C 1
ATOM 865 O O . TYR A 1 111 ? -6.896 2.305 7.280 1.00 92.50 111 TYR A O 1
ATOM 873 N N . LEU A 1 112 ? -7.909 4.305 7.036 1.00 89.25 112 LEU A N 1
ATOM 874 C CA . LEU A 1 112 ? -9.261 3.774 6.926 1.00 89.25 112 LEU A CA 1
ATOM 875 C C . LEU A 1 112 ? -9.397 2.848 5.716 1.00 89.25 112 LEU A C 1
ATOM 877 O O . LEU A 1 112 ? -9.915 1.740 5.860 1.00 89.25 112 LEU A O 1
ATOM 881 N N . THR A 1 113 ? -8.862 3.230 4.553 1.00 93.88 113 THR A N 1
ATOM 882 C CA . THR A 1 113 ? -8.864 2.369 3.361 1.00 93.88 113 THR A CA 1
ATOM 883 C C . THR A 1 113 ? -8.087 1.074 3.591 1.00 93.88 113 THR A C 1
ATOM 885 O O . THR A 1 113 ? -8.588 0.010 3.245 1.00 93.88 113 THR A O 1
ATOM 888 N N . VAL A 1 114 ? -6.912 1.122 4.226 1.00 93.50 114 VAL A N 1
ATOM 889 C CA . VAL A 1 114 ? -6.115 -0.079 4.528 1.00 93.50 114 VAL A CA 1
ATOM 890 C C . VAL A 1 114 ? -6.862 -1.013 5.478 1.00 93.50 114 VAL A C 1
ATOM 892 O O . VAL A 1 114 ? -6.937 -2.214 5.221 1.00 93.50 114 VAL A O 1
ATOM 895 N N . ILE A 1 115 ? -7.463 -0.478 6.543 1.00 89.94 115 ILE A N 1
ATOM 896 C CA . ILE A 1 115 ? -8.231 -1.270 7.513 1.00 89.94 115 ILE A CA 1
ATOM 897 C C . ILE A 1 115 ? -9.464 -1.892 6.843 1.00 89.94 115 ILE A C 1
ATOM 899 O O . ILE A 1 115 ? -9.663 -3.103 6.919 1.00 89.94 115 ILE A O 1
ATOM 903 N N . THR A 1 116 ? -10.267 -1.101 6.136 1.00 87.38 116 THR A N 1
ATOM 904 C CA . THR A 1 116 ? -11.497 -1.571 5.470 1.00 87.38 116 THR A CA 1
ATOM 905 C C . THR A 1 116 ? -11.207 -2.564 4.340 1.00 87.38 116 THR A C 1
ATOM 907 O O . THR A 1 116 ? -11.869 -3.600 4.230 1.00 87.38 116 THR A O 1
ATOM 910 N N . SER A 1 117 ? -10.164 -2.317 3.545 1.00 91.56 117 SER A N 1
ATOM 911 C CA . SER A 1 117 ? -9.702 -3.245 2.506 1.00 91.56 117 SER A CA 1
ATOM 912 C C . SER A 1 117 ? -9.173 -4.540 3.112 1.00 91.56 117 SER A C 1
ATOM 914 O O . SER A 1 117 ? -9.365 -5.608 2.538 1.00 91.56 117 SER A O 1
ATOM 916 N N . SER A 1 118 ? -8.566 -4.489 4.303 1.00 90.44 118 SER A N 1
ATOM 917 C CA . SER A 1 118 ? -8.093 -5.703 4.975 1.00 90.44 118 SER A CA 1
ATOM 918 C C . SER A 1 118 ? -9.213 -6.631 5.440 1.00 90.44 118 SER A C 1
ATOM 920 O O . SER A 1 118 ? -9.028 -7.848 5.499 1.00 90.44 118 SER A O 1
ATOM 922 N N . ILE A 1 119 ? -10.377 -6.051 5.733 1.00 86.62 119 ILE A N 1
ATOM 923 C CA . ILE A 1 119 ? -11.581 -6.762 6.163 1.00 86.62 119 ILE A CA 1
ATOM 924 C C . ILE A 1 119 ? -12.298 -7.383 4.965 1.00 86.62 119 ILE A C 1
ATOM 926 O O . ILE A 1 119 ? -12.784 -8.508 5.045 1.00 86.62 119 ILE A O 1
ATOM 930 N N . THR A 1 120 ? -12.338 -6.661 3.845 1.00 86.38 120 THR A N 1
ATOM 931 C CA . THR A 1 120 ? -13.001 -7.100 2.606 1.00 86.38 120 THR A CA 1
ATOM 932 C C . THR A 1 120 ? -12.128 -7.982 1.714 1.00 86.38 120 THR A C 1
ATOM 934 O O . THR A 1 120 ? -12.634 -8.574 0.762 1.00 86.38 120 THR A O 1
ATOM 937 N N . SER A 1 121 ? -10.831 -8.088 2.007 1.00 86.75 121 SER A N 1
ATOM 938 C CA . SER A 1 121 ? -9.883 -8.859 1.206 1.00 86.75 121 SER A CA 1
ATOM 939 C C . SER A 1 121 ? -10.213 -10.355 1.178 1.00 86.75 121 SER A C 1
ATOM 941 O O . SER A 1 121 ? -10.344 -11.016 2.210 1.00 86.75 121 SER A O 1
ATOM 943 N N . GLU A 1 122 ? -10.243 -10.920 -0.031 1.00 86.50 122 GLU A N 1
ATOM 944 C CA . GLU A 1 122 ? -10.335 -12.369 -0.263 1.00 86.50 122 GLU A CA 1
ATOM 945 C C . GLU A 1 122 ? -9.022 -13.111 0.043 1.00 86.50 122 GLU A C 1
ATOM 947 O O . GLU A 1 122 ? -9.008 -14.339 0.154 1.00 86.50 122 GLU A O 1
ATOM 952 N N . THR A 1 123 ? -7.920 -12.373 0.184 1.00 87.62 123 THR A N 1
ATOM 953 C CA . THR A 1 123 ? -6.595 -12.881 0.546 1.00 87.62 123 THR A CA 1
ATOM 954 C C . THR A 1 123 ? -6.308 -12.549 2.005 1.00 87.62 123 THR A C 1
ATOM 956 O O . THR A 1 123 ? -6.465 -11.399 2.422 1.00 87.62 123 THR A O 1
ATOM 959 N N . ARG A 1 124 ? -5.837 -13.534 2.779 1.00 87.56 124 ARG A N 1
ATOM 960 C CA . ARG A 1 124 ? -5.349 -13.300 4.140 1.00 87.56 124 ARG A CA 1
ATOM 961 C C . ARG A 1 124 ? -4.181 -12.315 4.131 1.00 87.56 124 ARG A C 1
ATOM 963 O O . ARG A 1 124 ? -3.179 -12.528 3.447 1.00 87.56 124 ARG A O 1
ATOM 970 N N . ILE A 1 125 ? -4.296 -11.271 4.942 1.00 88.88 125 ILE A N 1
ATOM 971 C CA . ILE A 1 125 ? -3.224 -10.304 5.160 1.00 88.88 125 ILE A CA 1
ATOM 972 C C . ILE A 1 125 ? -2.528 -10.663 6.463 1.00 88.88 125 ILE A C 1
ATOM 974 O O . ILE A 1 125 ? -3.181 -10.884 7.478 1.00 88.88 125 ILE A O 1
ATOM 978 N N . ASN A 1 126 ? -1.201 -10.733 6.408 1.00 85.94 126 ASN A N 1
ATOM 979 C CA . ASN A 1 126 ? -0.360 -10.925 7.580 1.00 85.94 126 ASN A CA 1
ATOM 980 C C . ASN A 1 126 ? 0.447 -9.645 7.806 1.00 85.94 126 ASN A C 1
ATOM 982 O O . ASN A 1 126 ? 1.034 -9.106 6.861 1.00 85.94 126 ASN A O 1
ATOM 986 N N . GLY A 1 127 ? 0.506 -9.177 9.049 1.00 85.19 127 GLY A N 1
ATOM 987 C CA . GLY A 1 127 ? 1.262 -7.987 9.417 1.00 85.19 127 GLY A CA 1
ATOM 988 C C . GLY A 1 127 ? 0.588 -6.675 9.014 1.00 85.19 127 GLY A C 1
ATOM 989 O O . GLY A 1 127 ? 1.289 -5.740 8.622 1.00 85.19 127 GLY A O 1
ATOM 990 N N . LEU A 1 128 ? -0.741 -6.568 9.135 1.00 90.06 128 LEU A N 1
ATOM 991 C CA . LEU A 1 128 ? -1.502 -5.348 8.818 1.00 90.06 128 LEU A CA 1
ATOM 992 C C . LEU A 1 128 ? -0.938 -4.087 9.498 1.00 90.06 128 LEU A C 1
ATOM 994 O O . LEU A 1 128 ? -0.825 -3.033 8.874 1.00 90.06 128 LEU A O 1
ATOM 998 N N . VAL A 1 129 ? -0.500 -4.210 10.754 1.00 89.56 129 VAL A N 1
ATOM 999 C CA . VAL A 1 129 ? 0.131 -3.123 11.525 1.00 89.56 129 VAL A CA 1
ATOM 1000 C C . VAL A 1 129 ? 1.346 -2.542 10.796 1.00 89.56 129 VAL A C 1
ATOM 1002 O O . VAL A 1 129 ? 1.530 -1.329 10.762 1.00 89.56 129 VAL A O 1
ATOM 1005 N N . SER A 1 130 ? 2.155 -3.396 10.164 1.00 91.75 130 SER A N 1
ATOM 1006 C CA . SER A 1 130 ? 3.340 -2.950 9.428 1.00 91.75 130 SER A CA 1
ATOM 1007 C C . SER A 1 130 ? 2.975 -2.138 8.182 1.00 91.75 130 SER A C 1
ATOM 1009 O O . SER A 1 130 ? 3.704 -1.222 7.824 1.00 91.75 130 SER A O 1
ATOM 1011 N N . PHE A 1 131 ? 1.831 -2.417 7.549 1.00 93.88 131 PHE A N 1
ATOM 1012 C CA . PHE A 1 131 ? 1.344 -1.609 6.431 1.00 93.88 131 PHE A CA 1
ATOM 1013 C C . PHE A 1 131 ? 0.855 -0.232 6.889 1.00 93.88 131 PHE A C 1
ATOM 1015 O O . PHE A 1 131 ? 1.111 0.748 6.198 1.00 93.88 131 PHE A O 1
ATOM 1022 N N . ILE A 1 132 ? 0.230 -0.123 8.067 1.00 92.38 132 ILE A N 1
ATOM 1023 C CA . ILE A 1 132 ? -0.110 1.183 8.662 1.00 92.38 132 ILE A CA 1
ATOM 1024 C C . ILE A 1 132 ? 1.156 2.004 8.936 1.00 92.38 132 ILE A C 1
ATOM 1026 O O . ILE A 1 132 ? 1.213 3.179 8.584 1.00 92.38 132 ILE A O 1
ATOM 1030 N N . GLN A 1 133 ? 2.199 1.379 9.492 1.00 92.12 133 GLN A N 1
ATOM 1031 C CA . GLN A 1 133 ? 3.495 2.035 9.709 1.00 92.12 133 GLN A CA 1
ATOM 1032 C C . GLN A 1 133 ? 4.156 2.489 8.404 1.00 92.12 133 GLN A C 1
ATOM 1034 O O . GLN A 1 133 ? 4.788 3.545 8.374 1.00 92.12 133 GLN A O 1
ATOM 1039 N N . ASP A 1 134 ? 4.030 1.702 7.334 1.00 92.38 134 ASP A N 1
ATOM 1040 C CA . ASP A 1 134 ? 4.527 2.093 6.017 1.00 92.38 134 ASP A CA 1
ATOM 1041 C C . ASP A 1 134 ? 3.745 3.300 5.489 1.00 92.38 134 ASP A C 1
ATOM 1043 O O . ASP A 1 134 ? 4.362 4.279 5.084 1.00 92.38 134 ASP A O 1
ATOM 1047 N N . VAL A 1 135 ? 2.407 3.289 5.548 1.00 93.38 135 VAL A N 1
ATOM 1048 C CA . VAL A 1 135 ? 1.574 4.433 5.124 1.00 93.38 135 VAL A CA 1
ATOM 1049 C C . VAL A 1 135 ? 1.939 5.710 5.879 1.00 93.38 135 VAL A C 1
ATOM 1051 O O . VAL A 1 135 ? 1.977 6.775 5.267 1.00 93.38 135 VAL A O 1
ATOM 1054 N N . GLU A 1 136 ? 2.252 5.603 7.169 1.00 92.00 136 GLU A N 1
ATOM 1055 C CA . GLU A 1 136 ? 2.698 6.745 7.966 1.00 92.00 136 GLU A CA 1
ATOM 1056 C C . GLU A 1 136 ? 4.050 7.296 7.485 1.00 92.00 136 GLU A C 1
ATOM 1058 O O . GLU A 1 136 ? 4.259 8.503 7.371 1.00 92.00 136 GLU A O 1
ATOM 1063 N N . LYS A 1 137 ? 5.005 6.422 7.167 1.00 90.62 137 LYS A N 1
ATOM 1064 C CA . LYS A 1 137 ? 6.370 6.845 6.814 1.00 90.62 137 LYS A CA 1
ATOM 1065 C C . LYS A 1 137 ? 6.538 7.220 5.342 1.00 90.62 137 LYS A C 1
ATOM 1067 O O . LYS A 1 137 ? 7.507 7.902 4.990 1.00 90.62 137 LYS A O 1
ATOM 1072 N N . LEU A 1 138 ? 5.646 6.750 4.476 1.00 91.62 138 LEU A N 1
ATOM 1073 C CA . LEU A 1 138 ? 5.672 7.033 3.047 1.00 91.62 138 LEU A CA 1
ATOM 1074 C C . LEU A 1 138 ? 5.114 8.427 2.763 1.00 91.62 138 LEU A C 1
ATOM 1076 O O . LEU A 1 138 ? 4.030 8.800 3.206 1.00 91.62 138 LEU A O 1
ATOM 1080 N N . GLY A 1 139 ? 5.846 9.194 1.957 1.00 88.94 139 GLY A N 1
ATOM 1081 C CA . GLY A 1 139 ? 5.356 10.468 1.446 1.00 88.94 139 GLY A CA 1
ATOM 1082 C C . GLY A 1 139 ? 4.460 10.296 0.218 1.00 88.94 139 GLY A C 1
ATOM 1083 O O . GLY A 1 139 ? 4.434 9.248 -0.429 1.00 88.94 139 GLY A O 1
ATOM 1084 N N . GLU A 1 140 ? 3.801 11.383 -0.191 1.00 90.25 140 GLU A N 1
ATOM 1085 C CA . GLU A 1 140 ? 3.011 11.427 -1.434 1.00 90.25 140 GLU A CA 1
ATOM 1086 C C . GLU A 1 140 ? 3.819 10.993 -2.662 1.00 90.25 140 GLU A C 1
ATOM 1088 O O . GLU A 1 140 ? 3.337 10.233 -3.497 1.00 90.25 140 GLU A O 1
ATOM 1093 N N . ARG A 1 141 ? 5.079 11.440 -2.757 1.00 90.06 141 ARG A N 1
ATOM 1094 C CA . ARG A 1 141 ? 5.972 11.091 -3.873 1.00 90.06 141 ARG A CA 1
ATOM 1095 C C . ARG A 1 141 ? 6.283 9.594 -3.911 1.00 90.06 141 ARG A C 1
ATOM 1097 O O . ARG A 1 141 ? 6.345 9.026 -4.998 1.00 90.06 141 ARG A O 1
ATOM 1104 N N . ASP A 1 142 ? 6.440 8.962 -2.746 1.00 92.56 142 ASP A N 1
ATOM 1105 C CA . ASP A 1 142 ? 6.693 7.523 -2.652 1.00 92.56 142 ASP A CA 1
ATOM 1106 C C . ASP A 1 142 ? 5.460 6.732 -3.112 1.00 92.56 142 ASP A C 1
ATOM 1108 O O . ASP A 1 142 ? 5.580 5.794 -3.899 1.00 92.56 142 ASP A O 1
ATOM 1112 N N . LEU A 1 143 ? 4.261 7.152 -2.691 1.00 93.62 143 LEU A N 1
ATOM 1113 C CA . LEU A 1 143 ? 3.002 6.519 -3.092 1.00 93.62 143 LEU A CA 1
ATOM 1114 C C . LEU A 1 143 ? 2.714 6.686 -4.585 1.00 93.62 143 LEU A C 1
ATOM 1116 O O . LEU A 1 143 ? 2.292 5.730 -5.232 1.00 93.62 143 LEU A O 1
ATOM 1120 N N . ILE A 1 144 ? 2.981 7.865 -5.153 1.00 92.81 144 ILE A N 1
ATOM 1121 C CA . ILE A 1 144 ? 2.917 8.083 -6.605 1.00 92.81 144 ILE A CA 1
ATOM 1122 C C . ILE A 1 144 ? 3.876 7.122 -7.315 1.00 92.81 144 ILE A C 1
ATOM 1124 O O . ILE A 1 144 ? 3.472 6.431 -8.249 1.00 92.81 144 ILE A O 1
ATOM 1128 N N . GLY A 1 145 ? 5.118 7.014 -6.835 1.00 92.19 145 GLY A N 1
ATOM 1129 C CA . GLY A 1 145 ? 6.095 6.091 -7.405 1.00 92.19 145 GLY A CA 1
ATOM 1130 C C . GLY A 1 145 ? 5.648 4.633 -7.347 1.00 92.19 145 GLY A C 1
ATOM 1131 O O . GLY A 1 145 ? 5.787 3.909 -8.332 1.00 92.19 145 GLY A O 1
ATOM 1132 N N . LEU A 1 146 ? 5.038 4.217 -6.236 1.00 94.25 146 LEU A N 1
ATOM 1133 C CA . LEU A 1 146 ? 4.502 2.869 -6.067 1.00 94.25 146 LEU A CA 1
ATOM 1134 C C . LEU A 1 146 ? 3.378 2.567 -7.076 1.00 94.25 146 LEU A C 1
ATOM 1136 O O . LEU A 1 146 ? 3.381 1.504 -7.699 1.00 94.25 146 LEU A O 1
ATOM 1140 N N . LYS A 1 147 ? 2.456 3.513 -7.299 1.00 94.88 147 LYS A N 1
ATOM 1141 C CA . LYS A 1 147 ? 1.374 3.368 -8.291 1.00 94.88 147 LYS A CA 1
ATOM 1142 C C . LYS A 1 147 ? 1.907 3.272 -9.718 1.00 94.88 147 LYS A C 1
ATOM 1144 O O . LYS A 1 147 ? 1.454 2.434 -10.493 1.00 94.88 147 LYS A O 1
ATOM 1149 N N . ILE A 1 148 ? 2.905 4.081 -10.062 1.00 93.31 148 ILE A N 1
ATOM 1150 C CA . ILE A 1 148 ? 3.506 4.065 -11.403 1.00 93.31 148 ILE A CA 1
ATOM 1151 C C . ILE A 1 148 ? 4.272 2.766 -11.637 1.00 93.31 148 ILE A C 1
ATOM 1153 O O . ILE A 1 148 ? 4.190 2.191 -12.723 1.00 93.31 148 ILE A O 1
ATOM 1157 N N . LEU A 1 149 ? 4.973 2.259 -10.618 1.00 92.12 149 LEU A N 1
ATOM 1158 C CA . LEU A 1 149 ? 5.596 0.940 -10.689 1.00 92.12 149 LEU A CA 1
ATOM 1159 C C . LEU A 1 149 ? 4.555 -0.144 -10.983 1.00 92.12 149 LEU A C 1
ATOM 1161 O O . LEU A 1 149 ? 4.805 -0.987 -11.836 1.00 92.12 149 LEU A O 1
ATOM 1165 N N . ASN A 1 150 ? 3.376 -0.097 -10.362 1.00 92.94 150 ASN A N 1
ATOM 1166 C CA . ASN A 1 150 ? 2.290 -1.024 -10.688 1.00 92.94 150 ASN A CA 1
ATOM 1167 C C . ASN A 1 150 ? 1.841 -0.893 -12.147 1.00 92.94 150 ASN A C 1
ATOM 1169 O O . ASN A 1 150 ? 1.811 -1.874 -12.882 1.00 92.94 150 ASN A O 1
ATOM 1173 N N . GLN A 1 151 ? 1.565 0.332 -12.588 1.00 91.81 151 GLN A N 1
ATOM 1174 C CA . GLN A 1 151 ? 1.062 0.609 -13.931 1.00 91.81 151 GLN A CA 1
ATOM 1175 C C . GLN A 1 151 ? 2.037 0.175 -15.038 1.00 91.81 151 GLN A C 1
ATOM 1177 O O . GLN A 1 151 ? 1.620 -0.335 -16.079 1.00 91.81 151 GLN A O 1
ATOM 1182 N N . VAL A 1 152 ? 3.337 0.399 -14.841 1.00 90.44 152 VAL A N 1
ATOM 1183 C CA . VAL A 1 152 ? 4.353 0.158 -15.874 1.00 90.44 152 VAL A CA 1
ATOM 1184 C C . VAL A 1 152 ? 4.941 -1.248 -15.771 1.00 90.44 152 VAL A C 1
ATOM 1186 O O . VAL A 1 152 ? 5.136 -1.918 -16.789 1.00 90.44 152 VAL A O 1
ATOM 1189 N N . MET A 1 153 ? 5.229 -1.712 -14.556 1.00 88.06 153 MET A N 1
ATOM 1190 C CA . MET A 1 153 ? 5.989 -2.945 -14.326 1.00 88.06 153 MET A CA 1
ATOM 1191 C C . MET A 1 153 ? 5.112 -4.166 -14.050 1.00 88.06 153 MET A C 1
ATOM 1193 O 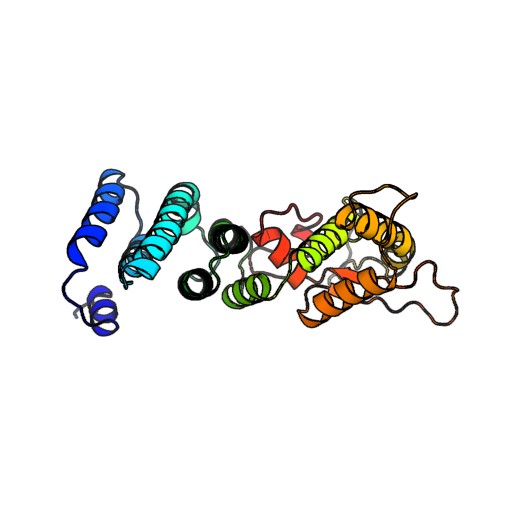O . MET A 1 153 ? 5.636 -5.274 -14.049 1.00 88.06 153 MET A O 1
ATOM 1197 N N . ASN A 1 154 ? 3.805 -3.994 -13.856 1.00 87.62 154 ASN A N 1
ATOM 1198 C CA . ASN A 1 154 ? 2.852 -5.084 -13.663 1.00 87.62 154 ASN A CA 1
ATOM 1199 C C . ASN A 1 154 ? 1.671 -4.921 -14.637 1.00 87.62 154 ASN A C 1
ATOM 1201 O O . ASN A 1 154 ? 0.555 -4.613 -14.235 1.00 87.62 154 ASN A O 1
ATOM 1205 N N . LYS A 1 155 ? 1.916 -5.068 -15.946 1.00 86.69 155 LYS A N 1
ATOM 1206 C CA . LYS A 1 155 ? 0.881 -4.858 -16.972 1.00 86.69 155 LYS A CA 1
ATOM 1207 C C . LYS A 1 155 ? -0.010 -6.093 -17.122 1.00 86.69 155 LYS A C 1
ATOM 1209 O O . LYS A 1 155 ? 0.421 -7.235 -16.950 1.00 86.69 155 LYS A O 1
ATOM 1214 N N . ASN A 1 156 ? -1.270 -5.867 -17.492 1.00 79.88 156 ASN A N 1
ATOM 1215 C CA . ASN A 1 156 ? -2.174 -6.945 -17.893 1.00 79.88 156 ASN A CA 1
ATOM 1216 C C . ASN A 1 156 ? -1.615 -7.655 -19.138 1.00 79.88 156 ASN A C 1
ATOM 1218 O O . ASN A 1 156 ? -1.264 -6.998 -20.116 1.00 79.88 156 ASN A O 1
ATOM 1222 N N . GLY A 1 157 ? -1.538 -8.988 -19.098 1.00 73.25 157 GLY A N 1
ATOM 1223 C CA . GLY A 1 157 ? -0.979 -9.806 -20.184 1.00 73.25 157 GLY A CA 1
ATOM 1224 C C . GLY A 1 157 ? 0.519 -10.105 -20.064 1.00 73.25 157 GLY A C 1
ATOM 1225 O O . GLY A 1 157 ? 1.054 -10.852 -20.875 1.00 73.25 157 GLY A O 1
ATOM 1226 N N . ASP A 1 158 ? 1.192 -9.588 -19.031 1.00 73.88 158 ASP A N 1
ATOM 1227 C CA . ASP A 1 158 ? 2.582 -9.953 -18.714 1.00 73.88 158 ASP A CA 1
ATOM 1228 C C . ASP A 1 158 ? 2.732 -11.445 -18.397 1.00 73.88 158 ASP A C 1
ATOM 1230 O O . ASP A 1 158 ? 3.748 -12.078 -18.692 1.00 73.88 158 ASP A O 1
ATOM 1234 N N . TRP A 1 159 ? 1.680 -12.009 -17.820 1.00 68.50 159 TRP A N 1
ATOM 1235 C CA . TRP A 1 159 ? 1.557 -13.415 -17.506 1.00 68.50 159 TRP A CA 1
ATOM 1236 C C . TRP A 1 159 ? 0.757 -14.079 -18.620 1.00 68.50 159 TRP A C 1
ATOM 1238 O O . TRP A 1 159 ? -0.466 -14.168 -18.556 1.00 68.50 159 TRP A O 1
ATOM 1248 N N . ASN A 1 160 ? 1.449 -14.528 -19.667 1.00 60.47 160 ASN A N 1
ATOM 1249 C CA . ASN A 1 160 ? 0.848 -15.488 -20.585 1.00 60.47 160 ASN A CA 1
ATOM 1250 C C . ASN A 1 160 ? 0.580 -16.765 -19.786 1.00 60.47 160 ASN A C 1
ATOM 1252 O O . ASN A 1 160 ? 1.495 -17.251 -19.118 1.00 60.47 160 ASN A O 1
ATOM 1256 N N . GLU A 1 161 ? -0.644 -17.298 -19.852 1.00 52.56 161 GLU A N 1
ATOM 1257 C CA . GLU A 1 161 ? -0.985 -18.630 -19.343 1.00 52.56 161 GLU A CA 1
ATOM 1258 C C . GLU A 1 161 ? -0.133 -19.660 -20.095 1.00 52.56 161 GLU A C 1
ATOM 1260 O O . GLU A 1 161 ? -0.545 -20.252 -21.092 1.00 52.56 161 GLU A O 1
ATOM 1265 N N . GLN A 1 162 ? 1.122 -19.828 -19.682 1.00 48.75 162 GLN A N 1
ATOM 1266 C CA . GLN A 1 162 ? 1.947 -20.907 -20.178 1.00 48.75 162 GLN A CA 1
ATOM 1267 C C . GLN A 1 162 ? 1.267 -22.185 -19.713 1.00 48.75 162 GLN A C 1
ATOM 1269 O O . GLN A 1 162 ? 1.146 -22.439 -18.512 1.00 48.75 162 GLN A O 1
ATOM 1274 N N . ALA A 1 163 ? 0.781 -22.959 -20.685 1.00 43.03 163 ALA A N 1
ATOM 1275 C CA . ALA A 1 163 ? 0.313 -24.311 -20.463 1.00 43.03 163 ALA A CA 1
ATOM 1276 C C . ALA A 1 163 ? 1.355 -25.024 -19.594 1.00 43.03 163 ALA A C 1
ATOM 1278 O O . ALA A 1 163 ? 2.528 -25.106 -19.963 1.00 43.03 163 ALA A O 1
ATOM 1279 N N . SER A 1 164 ? 0.929 -25.454 -18.405 1.00 40.31 164 SER A N 1
ATOM 1280 C CA . SER A 1 164 ? 1.779 -26.161 -17.449 1.00 40.31 164 SER A CA 1
ATOM 1281 C C . SER A 1 164 ? 2.577 -27.266 -18.157 1.00 40.31 164 SER A C 1
ATOM 1283 O O . SER A 1 164 ? 2.041 -27.973 -19.013 1.00 40.31 164 SER A O 1
ATOM 1285 N N . PRO A 1 165 ? 3.829 -27.487 -17.732 1.00 46.41 165 PRO A N 1
ATOM 1286 C CA . PRO A 1 165 ? 3.932 -28.517 -16.714 1.00 46.41 165 PRO A CA 1
ATOM 1287 C C . PRO A 1 165 ? 4.781 -28.123 -15.504 1.00 46.41 165 PRO A C 1
ATOM 1289 O O . PRO A 1 165 ? 5.852 -27.536 -15.612 1.00 46.41 165 PRO A O 1
ATOM 1292 N N . SER A 1 166 ? 4.296 -28.627 -14.370 1.00 44.34 166 SER A N 1
ATOM 1293 C CA . SER A 1 166 ? 5.070 -29.122 -13.233 1.00 44.34 166 SER A CA 1
ATOM 1294 C C . SER A 1 166 ? 5.773 -28.097 -12.354 1.00 44.34 166 SER A C 1
ATOM 1296 O O . SER A 1 166 ? 6.829 -27.600 -12.717 1.00 44.34 166 SER A O 1
ATOM 1298 N N . TYR A 1 167 ? 5.199 -27.889 -11.159 1.00 47.84 167 TYR A N 1
ATOM 1299 C CA . TYR A 1 167 ? 5.768 -27.983 -9.792 1.00 47.84 167 TYR A CA 1
ATOM 1300 C C . TYR A 1 167 ? 7.214 -27.531 -9.472 1.00 47.84 167 TYR A C 1
ATOM 1302 O O . TYR A 1 167 ? 7.612 -27.602 -8.314 1.00 47.84 167 TYR A O 1
ATOM 1310 N N . ALA A 1 168 ? 8.013 -27.072 -10.429 1.00 44.81 168 ALA A N 1
ATOM 1311 C CA . ALA A 1 168 ? 9.451 -26.878 -10.294 1.00 44.81 168 ALA A CA 1
ATOM 1312 C C . ALA A 1 168 ? 9.884 -25.433 -10.552 1.00 44.81 168 ALA A C 1
ATOM 1314 O O . ALA A 1 168 ? 10.877 -25.004 -9.980 1.00 44.81 168 ALA A O 1
ATOM 1315 N N . ASN A 1 169 ? 9.148 -24.664 -11.360 1.00 46.94 169 ASN A N 1
ATOM 1316 C CA . ASN A 1 169 ? 9.419 -23.243 -11.553 1.00 46.94 169 ASN A CA 1
ATOM 1317 C C . ASN A 1 169 ? 8.096 -22.494 -11.740 1.00 46.94 169 ASN A C 1
ATOM 1319 O O . ASN A 1 169 ? 7.499 -22.620 -12.811 1.00 46.94 169 ASN A O 1
ATOM 1323 N N . PRO A 1 170 ? 7.615 -21.726 -10.741 1.00 52.44 170 PRO A N 1
ATOM 1324 C CA . PRO A 1 170 ? 6.511 -20.809 -10.988 1.00 52.44 170 PRO A CA 1
ATOM 1325 C C . PRO A 1 170 ? 6.905 -19.893 -12.155 1.00 52.44 170 PRO A C 1
ATOM 1327 O O . PRO A 1 170 ? 8.086 -19.521 -12.241 1.00 52.44 170 PRO A O 1
ATOM 1330 N N . PRO A 1 171 ? 5.977 -19.553 -13.069 1.00 53.75 171 PRO A N 1
ATOM 1331 C CA . PRO A 1 171 ? 6.279 -18.620 -14.140 1.00 53.75 171 PRO A CA 1
ATOM 1332 C C . PRO A 1 171 ? 6.888 -17.362 -13.512 1.00 53.75 171 PRO A C 1
ATOM 1334 O O . PRO A 1 171 ? 6.406 -16.841 -12.512 1.00 53.75 171 PRO A O 1
ATOM 1337 N N . LYS A 1 172 ? 8.039 -16.928 -14.013 1.00 63.72 172 LYS A N 1
ATOM 1338 C CA . LYS A 1 172 ? 8.685 -15.692 -13.569 1.00 63.72 172 LYS A CA 1
ATOM 1339 C C . LYS A 1 172 ? 8.826 -14.814 -14.791 1.00 63.72 172 LYS A C 1
ATOM 1341 O O . LYS A 1 172 ? 9.417 -15.233 -15.785 1.00 63.72 172 LYS A O 1
ATOM 1346 N N . LEU A 1 173 ? 8.300 -13.596 -14.704 1.00 69.62 173 LEU A N 1
ATOM 1347 C CA . LEU A 1 173 ? 8.567 -12.552 -15.687 1.00 69.62 173 LEU A CA 1
ATOM 1348 C C . LEU A 1 173 ? 10.078 -12.414 -15.885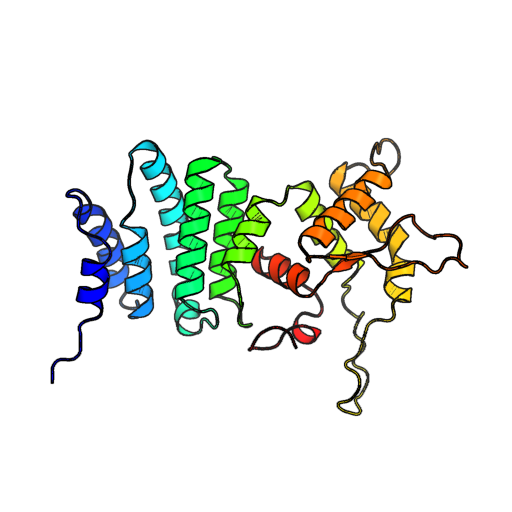 1.00 69.62 173 LEU A C 1
ATOM 1350 O O . LEU A 1 173 ? 10.826 -12.230 -14.920 1.00 69.62 173 LEU A O 1
ATOM 1354 N N . HIS A 1 174 ? 10.522 -12.530 -17.136 1.00 69.06 174 HIS A N 1
ATOM 1355 C CA . HIS A 1 174 ? 11.937 -12.434 -17.461 1.00 69.06 174 HIS A CA 1
ATOM 1356 C C . HIS A 1 174 ? 12.462 -11.029 -17.097 1.00 69.06 174 HIS A C 1
ATOM 1358 O O . HIS A 1 174 ? 11.822 -10.042 -17.467 1.00 69.06 174 HIS A O 1
ATOM 1364 N N . PRO A 1 175 ? 13.627 -10.892 -16.430 1.00 70.19 175 PRO A N 1
ATOM 1365 C CA . PRO A 1 175 ? 14.166 -9.593 -16.012 1.00 70.19 175 PRO A CA 1
ATOM 1366 C C . PRO A 1 175 ? 14.241 -8.540 -17.131 1.00 70.19 175 PRO A C 1
ATOM 1368 O O . PRO A 1 175 ? 13.954 -7.365 -16.908 1.00 70.19 175 PRO A O 1
ATOM 1371 N N . ASN A 1 176 ? 14.548 -8.975 -18.358 1.00 74.44 176 ASN A N 1
ATOM 1372 C CA . ASN A 1 176 ? 14.604 -8.103 -19.539 1.00 74.44 176 ASN A CA 1
ATOM 1373 C C . ASN A 1 176 ? 13.298 -7.342 -19.807 1.00 74.44 176 ASN A C 1
ATOM 1375 O O . ASN A 1 176 ? 13.363 -6.223 -20.307 1.00 74.44 176 ASN A O 1
ATOM 1379 N N . THR A 1 177 ? 12.133 -7.896 -19.451 1.00 79.25 177 THR A N 1
ATOM 1380 C CA . THR A 1 177 ? 10.842 -7.212 -19.620 1.00 79.25 177 THR A CA 1
ATOM 1381 C C . THR A 1 177 ? 10.818 -5.890 -18.855 1.00 79.25 177 THR A C 1
ATOM 1383 O O . THR A 1 177 ? 10.345 -4.879 -19.368 1.00 79.25 177 THR A O 1
ATOM 1386 N N . PHE A 1 178 ? 11.382 -5.866 -17.648 1.00 81.06 178 PHE A N 1
ATOM 1387 C CA . PHE A 1 178 ? 11.433 -4.659 -16.828 1.00 81.06 178 PHE A CA 1
ATOM 1388 C C . PHE A 1 178 ? 12.497 -3.672 -17.321 1.00 81.06 178 PHE A C 1
ATOM 1390 O O . PHE A 1 178 ? 12.259 -2.467 -17.334 1.00 81.06 178 PHE A O 1
ATOM 1397 N N . ILE A 1 179 ? 13.651 -4.173 -17.779 1.00 81.00 179 ILE A N 1
ATOM 1398 C CA . ILE A 1 179 ? 14.724 -3.336 -18.345 1.00 81.00 179 ILE A CA 1
ATOM 1399 C C . ILE A 1 179 ? 14.215 -2.587 -19.585 1.00 81.00 179 ILE A C 1
ATOM 1401 O O . ILE A 1 179 ? 14.440 -1.385 -19.717 1.00 81.00 179 ILE A O 1
ATOM 1405 N N . GLN A 1 180 ? 13.456 -3.260 -20.454 1.00 83.06 180 GLN A N 1
ATOM 1406 C CA . GLN A 1 180 ? 12.858 -2.645 -21.643 1.00 83.06 180 GLN A CA 1
ATOM 1407 C C . GLN A 1 180 ? 11.848 -1.536 -21.304 1.00 83.06 180 GLN A C 1
ATOM 1409 O O . GLN A 1 180 ? 11.683 -0.599 -22.080 1.00 83.06 180 GLN A O 1
ATOM 1414 N N . ARG A 1 181 ? 11.204 -1.597 -20.132 1.00 86.06 181 ARG A N 1
ATOM 1415 C CA . ARG A 1 181 ? 10.219 -0.603 -19.665 1.00 86.06 181 ARG A CA 1
ATOM 1416 C C . ARG A 1 181 ? 10.818 0.515 -18.820 1.00 86.06 181 ARG A C 1
ATOM 1418 O O . ARG A 1 181 ? 10.103 1.427 -18.414 1.00 86.06 181 ARG A O 1
ATOM 1425 N N . ALA A 1 182 ? 12.120 0.486 -18.558 1.00 84.94 182 ALA A N 1
ATOM 1426 C CA . ALA A 1 182 ? 12.769 1.446 -17.671 1.00 84.94 182 ALA A CA 1
ATOM 1427 C C . ALA A 1 182 ? 12.637 2.907 -18.157 1.00 84.94 182 ALA A C 1
ATOM 1429 O O . ALA A 1 182 ? 12.492 3.830 -17.349 1.00 84.94 182 ALA A O 1
ATOM 1430 N N . GLN A 1 183 ? 12.631 3.128 -19.477 1.00 83.25 183 GLN A N 1
ATOM 1431 C CA . GLN A 1 183 ? 12.357 4.445 -20.070 1.00 83.25 183 GLN A CA 1
ATOM 1432 C C . GLN A 1 183 ? 10.911 4.892 -19.857 1.00 83.25 183 GLN A C 1
ATOM 1434 O O . GLN A 1 183 ? 10.682 6.032 -19.458 1.00 83.25 183 GLN A O 1
ATOM 1439 N N . GLU A 1 184 ? 9.950 3.993 -20.078 1.00 87.62 184 GLU A N 1
ATOM 1440 C CA . GLU A 1 184 ? 8.529 4.264 -19.843 1.00 87.62 184 GLU A CA 1
ATOM 1441 C C . GLU A 1 184 ? 8.279 4.613 -18.372 1.00 87.62 184 GLU A C 1
ATOM 1443 O O . GLU A 1 184 ? 7.619 5.608 -18.084 1.00 87.62 184 GLU A O 1
ATOM 1448 N N . LEU A 1 185 ? 8.884 3.863 -17.445 1.00 88.31 185 LEU A N 1
ATOM 1449 C CA . LEU A 1 185 ? 8.826 4.149 -16.012 1.00 88.31 185 LEU A CA 1
ATOM 1450 C C . LEU A 1 185 ? 9.332 5.557 -15.709 1.00 88.31 185 LEU A C 1
ATOM 1452 O O . LEU A 1 185 ? 8.668 6.316 -15.009 1.00 88.31 185 LEU A O 1
ATOM 1456 N N . SER A 1 186 ? 10.492 5.914 -16.261 1.00 85.75 186 SER A N 1
ATOM 1457 C CA . SER A 1 186 ? 11.101 7.222 -16.020 1.00 85.75 186 SER A CA 1
ATOM 1458 C C . SER A 1 186 ? 10.227 8.365 -16.538 1.00 85.75 186 SER A C 1
ATOM 1460 O O . SER A 1 186 ? 10.094 9.386 -15.865 1.00 85.75 186 SER A O 1
ATOM 1462 N N . LEU A 1 187 ? 9.604 8.180 -17.705 1.00 86.06 187 LEU A N 1
ATOM 1463 C CA . LEU A 1 187 ? 8.693 9.151 -18.305 1.00 86.06 187 LEU A CA 1
ATOM 1464 C C . LEU A 1 187 ? 7.417 9.320 -17.470 1.00 86.06 187 LEU A C 1
ATOM 1466 O O . LEU A 1 187 ? 7.071 10.444 -17.115 1.00 86.06 187 LEU A O 1
ATOM 1470 N N . GLN A 1 188 ? 6.755 8.218 -17.111 1.00 89.12 188 GLN A N 1
ATOM 1471 C CA . GLN A 1 188 ? 5.518 8.247 -16.322 1.00 89.12 188 GLN A CA 1
ATOM 1472 C C . GLN A 1 188 ? 5.753 8.842 -14.928 1.00 89.12 188 GLN A C 1
ATOM 1474 O O . GLN A 1 188 ? 4.961 9.660 -14.464 1.00 89.12 188 GLN A O 1
ATOM 1479 N N . MET A 1 189 ? 6.883 8.511 -14.293 1.00 88.00 189 MET A N 1
ATOM 1480 C CA . MET A 1 189 ? 7.309 9.101 -13.019 1.00 88.00 189 MET A CA 1
ATOM 1481 C C . MET A 1 189 ? 7.449 10.625 -13.123 1.00 88.00 189 MET A C 1
ATOM 1483 O O . MET A 1 189 ? 6.924 11.361 -12.288 1.00 88.00 189 MET A O 1
ATOM 1487 N N . ALA A 1 190 ? 8.105 11.103 -14.182 1.00 85.06 190 ALA A N 1
ATOM 1488 C CA . ALA A 1 190 ? 8.290 12.528 -14.422 1.00 85.06 190 ALA A CA 1
ATOM 1489 C C . ALA A 1 190 ? 6.958 13.251 -14.679 1.00 85.06 190 ALA A C 1
ATOM 1491 O O . ALA A 1 190 ? 6.741 14.343 -14.150 1.00 85.06 190 ALA A O 1
ATOM 1492 N N . MET A 1 191 ? 6.067 12.647 -15.472 1.00 85.56 191 MET A N 1
ATOM 1493 C CA . MET A 1 191 ? 4.741 13.195 -15.777 1.00 85.56 191 MET A CA 1
ATOM 14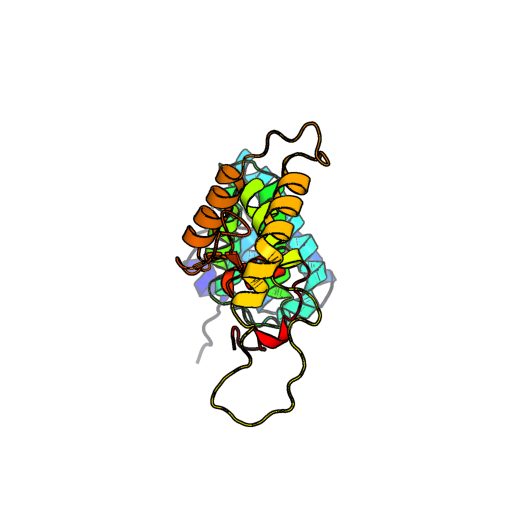94 C C . MET A 1 191 ? 3.890 13.319 -14.510 1.00 85.56 191 MET A C 1
ATOM 1496 O O . MET A 1 191 ? 3.354 14.389 -14.231 1.00 85.56 191 MET A O 1
ATOM 1500 N N . ALA A 1 192 ? 3.820 12.262 -13.701 1.00 86.00 192 ALA A N 1
ATOM 1501 C CA . ALA A 1 192 ? 2.989 12.239 -12.502 1.00 86.00 192 ALA A CA 1
ATOM 1502 C C . ALA A 1 192 ? 3.481 13.184 -11.394 1.00 86.00 192 ALA A C 1
ATOM 1504 O O . ALA A 1 192 ? 2.670 13.732 -10.651 1.00 86.00 192 ALA A O 1
ATOM 1505 N N . LEU A 1 193 ? 4.797 13.387 -11.271 1.00 84.12 193 LEU A N 1
ATOM 1506 C CA . LEU A 1 193 ? 5.373 14.219 -10.209 1.00 84.12 193 LEU A CA 1
ATOM 1507 C C . LEU A 1 193 ? 5.447 15.709 -10.558 1.00 84.12 193 LEU A C 1
ATOM 1509 O O . LEU A 1 193 ? 5.515 16.533 -9.649 1.00 84.12 193 LEU A O 1
ATOM 1513 N N . THR A 1 194 ? 5.432 16.072 -11.843 1.00 79.81 194 THR A N 1
ATOM 1514 C CA . THR A 1 194 ? 5.542 17.482 -12.272 1.00 79.81 194 THR A CA 1
ATOM 1515 C C . THR A 1 194 ? 4.314 18.022 -12.989 1.00 79.81 194 THR A C 1
ATOM 1517 O O . THR A 1 194 ? 4.204 19.237 -13.155 1.00 79.81 194 THR A O 1
ATOM 1520 N N . GLY A 1 195 ? 3.398 17.149 -13.420 1.00 69.88 195 GLY A N 1
ATOM 1521 C CA . GLY A 1 195 ? 2.199 17.525 -14.168 1.00 69.88 195 GLY A CA 1
ATOM 1522 C C . GLY A 1 195 ? 2.491 18.158 -15.532 1.00 69.88 195 GLY A C 1
ATOM 1523 O O . GLY A 1 195 ? 1.632 18.857 -16.067 1.00 69.88 195 GLY A O 1
ATOM 1524 N N . LYS A 1 196 ? 3.706 17.984 -16.075 1.00 65.75 196 LYS A N 1
ATOM 1525 C CA . LYS A 1 196 ? 4.150 18.601 -17.332 1.00 65.75 196 LYS A CA 1
ATOM 1526 C C . LYS A 1 196 ? 4.726 17.574 -18.300 1.00 65.75 196 LYS A C 1
ATOM 1528 O O . LYS A 1 196 ? 5.704 16.888 -17.992 1.00 65.75 196 LYS A O 1
ATOM 1533 N N . ASP A 1 197 ? 4.210 17.597 -19.523 1.00 59.31 197 ASP A N 1
ATOM 1534 C CA . ASP A 1 197 ? 4.730 16.805 -20.632 1.00 59.31 197 ASP A CA 1
ATOM 1535 C C . ASP A 1 197 ? 5.922 17.528 -21.283 1.00 59.31 197 ASP A C 1
ATOM 1537 O O . ASP A 1 197 ? 5.789 18.502 -22.024 1.00 59.31 197 ASP A O 1
ATOM 1541 N N . GLY A 1 198 ? 7.131 17.063 -20.967 1.00 57.25 198 GLY A N 1
ATOM 1542 C CA . GLY A 1 198 ? 8.348 17.336 -21.740 1.00 57.25 198 GLY A CA 1
ATOM 1543 C C . GLY A 1 198 ? 9.054 18.675 -21.486 1.00 57.25 198 GLY A C 1
ATOM 1544 O O . GLY A 1 198 ? 10.177 18.679 -20.994 1.00 57.25 198 GLY A O 1
ATOM 1545 N N . ALA A 1 199 ? 8.458 19.818 -21.839 1.00 47.81 199 ALA A N 1
ATOM 1546 C CA . ALA A 1 199 ? 9.234 21.046 -22.111 1.00 47.81 199 ALA A CA 1
ATOM 1547 C C . ALA A 1 199 ? 9.524 21.967 -20.902 1.00 47.81 199 ALA A C 1
ATOM 1549 O O . ALA A 1 199 ? 10.226 22.966 -21.039 1.00 47.81 199 ALA A O 1
ATOM 1550 N N . GLY A 1 200 ? 9.008 21.649 -19.712 1.00 50.94 200 GLY A N 1
ATOM 1551 C CA . GLY A 1 200 ? 9.237 22.423 -18.479 1.00 50.94 200 GLY A CA 1
ATOM 1552 C C . GLY A 1 200 ? 9.437 21.542 -17.251 1.00 50.94 200 GLY A C 1
ATOM 1553 O O . GLY A 1 200 ? 9.110 21.953 -16.136 1.00 50.94 200 GLY A O 1
ATOM 1554 N N . ASN A 1 201 ? 9.871 20.306 -17.489 1.00 55.28 201 ASN A N 1
ATOM 1555 C CA . ASN A 1 201 ? 9.960 19.260 -16.494 1.00 55.28 201 ASN A CA 1
ATOM 1556 C C . ASN A 1 201 ? 11.312 19.368 -15.767 1.00 55.28 201 ASN A C 1
ATOM 1558 O O . ASN A 1 201 ? 12.360 19.098 -16.347 1.00 55.28 201 ASN A O 1
ATOM 1562 N N . THR A 1 202 ? 11.295 19.828 -14.514 1.00 61.59 202 THR A N 1
ATOM 1563 C CA . THR A 1 202 ? 12.488 19.910 -13.650 1.00 61.59 202 THR A CA 1
ATOM 1564 C C . THR A 1 202 ? 12.816 18.578 -12.977 1.00 61.59 202 THR A C 1
ATOM 1566 O O . THR A 1 202 ? 13.725 18.534 -12.154 1.00 61.59 202 THR A O 1
ATOM 1569 N N . PHE A 1 203 ? 12.070 17.513 -13.290 1.00 69.44 203 PHE A N 1
ATOM 1570 C CA . PHE A 1 203 ? 12.270 16.199 -12.701 1.00 69.44 203 PHE A CA 1
ATOM 1571 C C . PHE A 1 203 ? 13.622 15.621 -13.104 1.00 69.44 203 PHE A C 1
ATOM 1573 O O . PHE A 1 203 ? 13.888 15.405 -14.293 1.00 69.44 203 PHE A O 1
ATOM 1580 N N . SER A 1 204 ? 14.469 15.349 -12.115 1.00 74.44 204 SER A N 1
ATOM 1581 C CA . SER A 1 204 ? 15.750 14.700 -12.372 1.00 74.44 204 SER A CA 1
ATOM 1582 C C . SER A 1 204 ? 15.606 13.179 -12.352 1.00 74.44 204 SER A C 1
ATOM 1584 O O . SER A 1 204 ? 14.759 12.598 -11.669 1.00 74.44 204 SER A O 1
ATOM 1586 N N . ARG A 1 205 ? 16.463 12.492 -13.108 1.00 74.56 205 ARG A N 1
ATOM 1587 C CA . ARG A 1 205 ? 16.481 11.020 -13.117 1.00 74.56 205 ARG A CA 1
ATOM 1588 C C . ARG A 1 205 ? 16.894 10.469 -11.750 1.00 74.56 205 ARG A C 1
ATOM 1590 O O . ARG A 1 205 ? 16.468 9.381 -11.369 1.00 74.56 205 ARG A O 1
ATOM 1597 N N . GLU A 1 206 ? 17.685 11.238 -11.011 1.00 79.75 206 GLU A N 1
ATOM 1598 C CA . GLU A 1 206 ? 18.130 10.960 -9.650 1.00 79.75 206 GLU A CA 1
ATOM 1599 C C . GLU A 1 206 ? 16.959 10.995 -8.662 1.00 79.75 206 GLU A C 1
ATOM 1601 O O . GLU A 1 206 ? 16.907 10.148 -7.775 1.00 79.75 206 GLU A O 1
ATOM 1606 N N . GLU A 1 207 ? 15.984 11.895 -8.837 1.00 81.88 207 GLU A N 1
ATOM 1607 C CA . GLU A 1 207 ? 14.771 11.916 -8.009 1.00 81.88 207 GLU A CA 1
ATOM 1608 C C . GLU A 1 207 ? 13.952 10.628 -8.177 1.00 81.88 207 GLU A C 1
ATOM 1610 O O . GLU A 1 207 ? 13.498 10.047 -7.191 1.00 81.88 207 GLU A O 1
ATOM 1615 N N . GLY A 1 208 ? 13.798 10.140 -9.413 1.00 83.19 208 GLY A N 1
ATOM 1616 C CA . GLY A 1 208 ? 13.115 8.870 -9.685 1.00 83.19 208 GLY A CA 1
ATOM 1617 C C . GLY A 1 208 ? 13.833 7.664 -9.077 1.00 83.19 208 GLY A C 1
ATOM 1618 O O . GLY A 1 208 ? 13.197 6.805 -8.459 1.00 83.19 208 GLY A O 1
ATOM 1619 N N . LEU A 1 209 ? 15.165 7.633 -9.176 1.00 86.44 209 LEU A N 1
ATOM 1620 C CA . LEU A 1 209 ? 15.985 6.611 -8.528 1.00 86.44 209 LEU A CA 1
ATOM 1621 C C . LEU A 1 209 ? 15.857 6.667 -6.997 1.00 86.44 209 LEU A C 1
ATOM 1623 O O . LEU A 1 209 ? 15.701 5.624 -6.368 1.00 86.44 209 LEU A O 1
ATOM 1627 N N . GLN A 1 210 ? 15.885 7.856 -6.387 1.00 87.44 210 GLN A N 1
ATOM 1628 C CA . GLN A 1 210 ? 15.743 8.014 -4.935 1.00 87.44 210 GLN A CA 1
ATOM 1629 C C . GLN A 1 210 ? 14.401 7.492 -4.420 1.00 87.44 210 GLN A C 1
ATOM 1631 O O . GLN A 1 210 ? 14.372 6.833 -3.381 1.00 87.44 210 GLN A O 1
ATOM 1636 N N . ILE A 1 211 ? 13.308 7.730 -5.152 1.00 89.50 211 ILE A N 1
ATOM 1637 C CA . ILE A 1 211 ? 11.994 7.162 -4.822 1.00 89.50 211 ILE A CA 1
ATOM 1638 C C . ILE A 1 211 ? 12.052 5.631 -4.877 1.00 89.50 211 ILE A C 1
ATOM 1640 O O . ILE A 1 211 ? 11.641 4.967 -3.929 1.00 89.50 211 ILE A O 1
ATOM 1644 N N . CYS A 1 212 ? 12.629 5.053 -5.935 1.00 89.88 212 CYS A N 1
ATOM 1645 C CA . CYS A 1 212 ? 12.757 3.597 -6.054 1.00 89.88 212 CYS A CA 1
ATOM 1646 C C . CYS A 1 212 ? 13.614 2.989 -4.929 1.00 89.88 212 CYS A C 1
ATOM 1648 O O . CYS A 1 212 ? 13.248 1.957 -4.371 1.00 89.88 212 CYS A O 1
ATOM 1650 N N . LEU A 1 213 ? 14.716 3.645 -4.550 1.00 88.38 213 LEU A N 1
ATOM 1651 C CA . LEU A 1 213 ? 15.577 3.216 -3.444 1.00 88.38 213 LEU A CA 1
ATOM 1652 C C . LEU A 1 213 ? 14.878 3.327 -2.086 1.00 88.38 213 LEU A C 1
ATOM 1654 O O . LEU A 1 213 ? 15.017 2.429 -1.257 1.00 88.38 213 LEU A O 1
ATOM 1658 N N . ARG A 1 214 ? 14.096 4.390 -1.857 1.00 91.94 214 ARG A N 1
ATOM 1659 C CA . ARG A 1 214 ? 13.258 4.510 -0.655 1.00 91.94 214 ARG A CA 1
ATOM 1660 C C . ARG A 1 214 ? 12.260 3.363 -0.593 1.00 91.94 214 ARG A C 1
ATOM 1662 O O . ARG A 1 214 ? 12.238 2.650 0.403 1.00 91.94 214 ARG A O 1
ATOM 1669 N N . LEU A 1 215 ? 11.507 3.127 -1.668 1.00 92.38 215 LEU A N 1
ATOM 1670 C CA . LEU A 1 215 ? 10.551 2.018 -1.751 1.00 92.38 215 LEU A CA 1
ATOM 1671 C C . LEU A 1 215 ? 11.223 0.650 -1.548 1.00 92.38 215 LEU A C 1
ATOM 1673 O O . LEU A 1 215 ? 10.635 -0.224 -0.912 1.00 92.38 215 LEU A O 1
ATOM 1677 N N . GLN A 1 216 ? 12.461 0.470 -2.016 1.00 91.44 216 GLN A N 1
ATOM 1678 C CA . GLN A 1 216 ? 13.261 -0.719 -1.715 1.00 91.44 216 GLN A CA 1
ATOM 1679 C C . GLN A 1 216 ? 13.623 -0.827 -0.230 1.00 91.44 216 GLN A C 1
ATOM 1681 O O . GLN A 1 216 ? 13.562 -1.921 0.326 1.00 91.44 216 GLN A O 1
ATOM 1686 N N . GLY A 1 217 ? 13.938 0.285 0.436 1.00 88.94 217 GLY A N 1
ATOM 1687 C CA . GLY A 1 217 ? 14.171 0.327 1.883 1.00 88.94 217 GLY A CA 1
ATOM 1688 C C . GLY A 1 217 ? 12.963 -0.123 2.716 1.00 88.94 217 GLY A C 1
ATOM 1689 O O . GLY A 1 217 ? 13.145 -0.757 3.751 1.00 88.94 217 GLY A O 1
ATOM 1690 N N . PHE A 1 218 ? 11.741 0.125 2.234 1.00 89.06 218 PHE A N 1
ATOM 1691 C CA . PHE A 1 218 ? 10.495 -0.397 2.824 1.00 89.06 218 PHE A CA 1
ATOM 1692 C C . PHE A 1 218 ? 10.151 -1.827 2.365 1.00 89.06 218 PHE A C 1
ATOM 1694 O O . PHE A 1 218 ? 9.137 -2.395 2.768 1.00 89.06 218 PHE A O 1
ATOM 1701 N N . GLY A 1 219 ? 10.965 -2.423 1.489 1.00 90.50 219 GLY A N 1
ATOM 1702 C CA . GLY A 1 219 ? 10.701 -3.734 0.902 1.00 90.50 219 GLY A CA 1
ATOM 1703 C C . GLY A 1 219 ? 9.491 -3.759 -0.037 1.00 90.50 219 GLY A C 1
ATOM 1704 O O . GLY A 1 219 ? 8.936 -4.831 -0.266 1.00 90.50 219 GLY A O 1
ATOM 1705 N N . LEU A 1 220 ? 9.060 -2.609 -0.569 1.00 92.06 220 LEU A N 1
ATOM 1706 C CA . LEU A 1 220 ? 7.904 -2.465 -1.470 1.00 92.06 220 LEU A CA 1
ATOM 1707 C C . LEU A 1 220 ? 8.291 -2.571 -2.950 1.00 92.06 220 LEU A C 1
ATOM 1709 O O . LEU A 1 220 ? 7.465 -2.921 -3.794 1.00 92.06 220 LEU A O 1
ATOM 1713 N N . ALA A 1 221 ? 9.554 -2.290 -3.263 1.00 91.81 221 ALA A N 1
ATOM 1714 C CA . ALA A 1 221 ? 10.120 -2.428 -4.596 1.00 91.81 221 ALA A CA 1
ATOM 1715 C C . ALA A 1 221 ? 11.489 -3.118 -4.544 1.00 91.81 221 ALA A C 1
ATOM 1717 O O . ALA A 1 221 ? 12.147 -3.164 -3.509 1.00 91.81 221 ALA A O 1
ATOM 1718 N N . GLU A 1 222 ? 11.928 -3.655 -5.673 1.00 90.56 222 GLU A N 1
ATOM 1719 C CA . GLU A 1 222 ? 13.244 -4.261 -5.841 1.00 90.56 222 GLU A CA 1
ATOM 1720 C C . GLU A 1 222 ? 13.917 -3.661 -7.073 1.00 90.56 222 GLU A C 1
ATOM 1722 O O . GLU A 1 222 ? 13.354 -3.679 -8.171 1.00 90.56 222 GLU A O 1
ATOM 1727 N N . MET A 1 223 ? 15.125 -3.130 -6.884 1.00 87.81 223 MET A N 1
ATOM 1728 C CA . MET A 1 223 ? 15.954 -2.621 -7.971 1.00 87.81 223 MET A CA 1
ATOM 1729 C C . MET A 1 223 ? 16.480 -3.774 -8.824 1.00 87.81 223 MET A C 1
ATOM 1731 O O . MET A 1 223 ? 16.998 -4.765 -8.312 1.00 87.81 223 MET A O 1
ATOM 1735 N N . ILE A 1 224 ? 16.381 -3.621 -10.139 1.00 84.69 224 ILE A N 1
ATOM 1736 C CA . ILE A 1 224 ? 16.832 -4.620 -11.103 1.00 84.69 224 ILE A CA 1
ATOM 1737 C C . ILE A 1 224 ? 18.235 -4.241 -11.550 1.00 84.69 224 ILE A C 1
ATOM 1739 O O . ILE A 1 224 ? 18.464 -3.144 -12.061 1.00 84.69 224 ILE A O 1
ATOM 1743 N N . SER A 1 225 ? 19.184 -5.156 -11.357 1.00 71.62 225 SER A N 1
ATOM 1744 C CA . SER A 1 225 ? 20.549 -4.967 -11.827 1.00 71.62 225 SER A CA 1
ATOM 1745 C C . SER A 1 225 ? 20.580 -4.984 -13.355 1.00 71.62 225 SER A C 1
ATOM 1747 O O . SER A 1 225 ? 20.264 -5.982 -14.002 1.00 71.62 225 SER A O 1
ATOM 1749 N N . VAL A 1 226 ? 20.972 -3.858 -13.948 1.00 64.75 226 VAL A N 1
ATOM 1750 C CA . VAL A 1 226 ? 21.279 -3.793 -15.378 1.00 64.75 226 VAL A CA 1
ATOM 1751 C C . VAL A 1 226 ? 22.699 -4.330 -15.557 1.00 64.75 226 VAL A C 1
ATOM 1753 O O . VAL A 1 226 ? 23.621 -3.909 -14.857 1.00 64.75 226 VAL A O 1
ATOM 1756 N N . SER A 1 227 ? 22.869 -5.313 -16.443 1.00 59.50 227 SER A N 1
ATOM 1757 C CA . SER A 1 227 ? 24.175 -5.911 -16.744 1.00 59.50 227 SER A CA 1
ATOM 1758 C C . SER A 1 227 ? 25.186 -4.832 -17.140 1.00 59.50 227 SER A C 1
ATOM 1760 O O . SER A 1 227 ? 24.894 -3.984 -17.978 1.00 59.50 227 SER A O 1
ATOM 1762 N N . SER A 1 228 ? 26.409 -4.901 -16.604 1.00 54.94 228 SER A N 1
ATOM 1763 C CA . SER A 1 228 ? 27.491 -3.941 -16.885 1.00 54.94 228 SER A CA 1
ATOM 1764 C C . SER A 1 228 ? 27.971 -3.931 -18.343 1.00 54.94 228 SER A C 1
ATOM 1766 O O . SER A 1 228 ? 28.805 -3.106 -18.710 1.00 54.94 228 SER A O 1
ATOM 1768 N N . ARG A 1 229 ? 27.477 -4.863 -19.169 1.00 54.41 229 ARG A N 1
ATOM 1769 C CA . ARG A 1 229 ? 27.827 -5.003 -20.590 1.00 54.41 229 ARG A CA 1
ATOM 1770 C C . ARG A 1 229 ? 26.896 -4.238 -21.533 1.00 54.41 229 ARG A C 1
ATOM 1772 O O . ARG A 1 229 ? 27.208 -4.152 -22.716 1.00 54.41 229 ARG A O 1
ATOM 1779 N N . GLU A 1 230 ? 25.781 -3.705 -21.040 1.00 55.41 230 GLU A N 1
ATOM 1780 C CA . GLU A 1 230 ? 24.812 -2.961 -21.847 1.00 55.41 230 GLU A CA 1
ATOM 1781 C C . GLU A 1 230 ? 24.840 -1.477 -21.474 1.00 55.41 230 GLU A C 1
ATOM 1783 O O . GLU A 1 230 ? 24.964 -1.116 -20.303 1.00 55.41 230 GLU A O 1
ATOM 1788 N N . VAL A 1 231 ? 24.724 -0.598 -22.475 1.00 53.44 231 VAL A N 1
ATOM 1789 C CA . VAL A 1 231 ? 24.506 0.829 -22.214 1.00 53.44 231 VAL A CA 1
ATOM 1790 C C . VAL A 1 231 ? 23.130 0.959 -21.551 1.00 53.44 231 VAL A C 1
ATOM 1792 O O . VAL A 1 231 ? 22.150 0.499 -22.145 1.00 53.44 231 VAL A O 1
ATOM 1795 N N . PRO A 1 232 ? 23.017 1.555 -20.349 1.00 56.50 232 PRO A N 1
ATOM 1796 C CA . PRO A 1 232 ? 21.742 1.620 -19.651 1.00 56.50 232 PRO A CA 1
ATOM 1797 C C . PRO A 1 232 ? 20.714 2.384 -20.490 1.00 56.50 232 PRO A C 1
ATOM 1799 O O . PRO A 1 232 ? 20.893 3.561 -20.800 1.00 56.50 232 PRO A O 1
ATOM 1802 N N . ILE A 1 233 ? 19.619 1.710 -20.849 1.00 58.12 233 ILE A N 1
ATOM 1803 C CA . ILE A 1 233 ? 18.479 2.305 -21.565 1.00 58.12 233 ILE A CA 1
ATOM 1804 C C . ILE A 1 233 ? 17.823 3.397 -20.687 1.00 58.12 233 ILE A C 1
ATOM 1806 O O . ILE A 1 233 ? 17.323 4.401 -21.199 1.00 58.12 233 ILE A O 1
ATOM 1810 N N . SER A 1 234 ? 17.896 3.232 -19.358 1.00 63.56 234 SER A N 1
ATOM 1811 C CA . SER A 1 234 ? 17.623 4.228 -18.312 1.00 63.56 234 SER A CA 1
ATOM 1812 C C . SER A 1 234 ? 18.599 4.040 -17.138 1.00 63.56 234 SER A C 1
ATOM 1814 O O . SER A 1 234 ? 19.198 2.977 -16.993 1.00 63.56 234 SER A O 1
ATOM 1816 N N . ASN A 1 235 ? 18.729 5.055 -16.278 1.00 67.75 235 ASN A N 1
ATOM 1817 C CA . ASN A 1 235 ? 19.593 5.032 -15.091 1.00 67.75 235 ASN A CA 1
ATOM 1818 C C . ASN A 1 235 ? 19.049 4.134 -13.964 1.00 67.75 235 ASN A C 1
ATOM 1820 O O . ASN A 1 235 ? 19.779 3.838 -13.021 1.00 67.75 235 ASN A O 1
ATOM 1824 N N . TYR A 1 236 ? 17.774 3.735 -14.022 1.00 78.81 236 TYR A N 1
ATOM 1825 C CA . TYR A 1 236 ? 17.157 2.891 -13.005 1.00 78.81 236 TYR A CA 1
ATOM 1826 C C . TYR A 1 236 ? 16.031 2.029 -13.578 1.00 78.81 236 TYR A C 1
ATOM 1828 O O . TYR A 1 236 ? 15.313 2.434 -14.490 1.00 78.81 236 TYR A O 1
ATOM 1836 N N . ALA A 1 237 ? 15.871 0.840 -13.004 1.00 85.50 237 ALA A N 1
ATOM 1837 C CA . ALA A 1 237 ? 14.737 -0.043 -13.216 1.00 85.50 237 ALA A CA 1
ATOM 1838 C C . ALA A 1 237 ? 14.408 -0.709 -11.879 1.00 85.50 237 ALA A C 1
ATOM 1840 O O . ALA A 1 237 ? 15.305 -1.199 -11.193 1.00 85.50 237 ALA A O 1
ATOM 1841 N N . ALA A 1 238 ? 13.134 -0.722 -11.508 1.00 87.62 238 ALA A N 1
ATOM 1842 C CA . ALA A 1 238 ? 12.652 -1.384 -10.305 1.00 87.62 238 ALA A CA 1
ATOM 1843 C C . ALA A 1 238 ? 11.355 -2.126 -10.616 1.00 87.62 238 ALA A C 1
ATOM 1845 O O . ALA A 1 238 ? 10.631 -1.743 -11.532 1.00 87.62 238 ALA A O 1
ATOM 1846 N N . ARG A 1 239 ? 11.052 -3.168 -9.849 1.00 88.75 239 ARG A N 1
ATOM 1847 C CA . ARG A 1 239 ? 9.764 -3.874 -9.883 1.00 88.75 239 ARG A CA 1
ATOM 1848 C C . ARG A 1 239 ? 9.118 -3.866 -8.508 1.00 88.75 239 ARG A C 1
ATOM 1850 O O . ARG A 1 239 ? 9.813 -3.723 -7.507 1.00 88.75 239 ARG A O 1
ATOM 1857 N N . LEU A 1 240 ? 7.805 -4.060 -8.455 1.00 90.75 240 LEU A N 1
ATOM 1858 C CA . LEU A 1 240 ? 7.106 -4.247 -7.187 1.00 90.75 240 LEU A CA 1
ATOM 1859 C C . LEU A 1 240 ? 7.477 -5.584 -6.544 1.00 90.75 240 LEU A C 1
ATOM 1861 O O . LEU A 1 240 ? 7.627 -6.599 -7.225 1.00 90.75 240 LEU A O 1
ATOM 1865 N N . THR A 1 24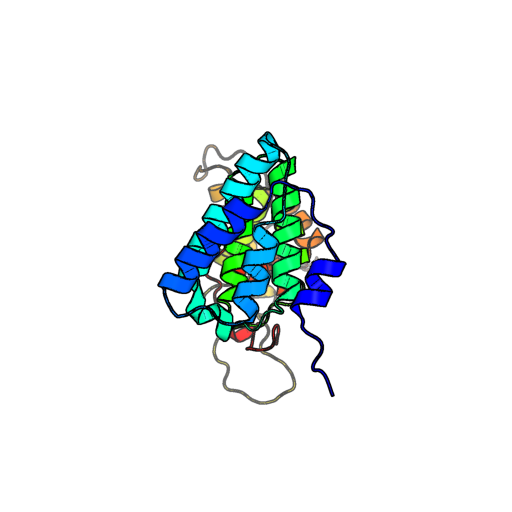1 ? 7.566 -5.584 -5.218 1.00 91.56 241 THR A N 1
ATOM 1866 C CA . THR A 1 241 ? 7.550 -6.816 -4.426 1.00 91.56 241 THR A CA 1
ATOM 1867 C C . THR A 1 241 ? 6.106 -7.240 -4.151 1.00 91.56 241 THR A C 1
ATOM 1869 O O . THR A 1 241 ? 5.160 -6.470 -4.340 1.00 91.56 241 THR A O 1
ATOM 1872 N N . THR A 1 242 ? 5.913 -8.456 -3.637 1.00 90.44 242 THR A N 1
ATOM 1873 C CA . THR A 1 242 ? 4.600 -8.906 -3.149 1.00 90.44 242 THR A CA 1
ATOM 1874 C C . THR A 1 242 ? 4.082 -8.012 -2.021 1.00 90.44 242 THR A C 1
ATOM 1876 O O . THR A 1 242 ? 2.912 -7.648 -2.010 1.00 90.44 242 THR A O 1
ATOM 1879 N N . ARG A 1 243 ? 4.951 -7.535 -1.125 1.00 92.00 243 ARG A N 1
ATOM 1880 C CA . ARG A 1 243 ? 4.566 -6.546 -0.107 1.00 92.00 243 ARG A CA 1
ATOM 1881 C C . ARG A 1 243 ? 4.073 -5.236 -0.739 1.00 92.00 243 ARG A C 1
ATOM 1883 O O . ARG A 1 243 ? 3.036 -4.727 -0.325 1.00 92.00 243 ARG A O 1
ATOM 1890 N N . GLY A 1 244 ? 4.765 -4.723 -1.759 1.00 92.56 244 GLY A N 1
ATOM 1891 C CA . GLY A 1 244 ? 4.357 -3.514 -2.487 1.00 92.56 244 GLY A CA 1
ATOM 1892 C C . GLY A 1 244 ? 2.998 -3.653 -3.171 1.00 92.56 244 GLY A C 1
ATOM 1893 O O . GLY A 1 244 ? 2.152 -2.770 -3.052 1.00 92.56 244 GLY A O 1
ATOM 1894 N N . MET A 1 245 ? 2.758 -4.792 -3.825 1.00 93.44 245 MET A N 1
ATOM 1895 C CA . MET A 1 245 ? 1.462 -5.112 -4.435 1.00 93.44 245 MET A CA 1
ATOM 1896 C C . MET A 1 245 ? 0.343 -5.236 -3.395 1.00 93.44 245 MET A C 1
ATOM 1898 O O . MET A 1 245 ? -0.748 -4.716 -3.609 1.00 93.44 245 MET A O 1
ATOM 1902 N N . MET A 1 246 ? 0.615 -5.873 -2.254 1.00 93.88 246 MET A N 1
ATOM 1903 C CA . MET A 1 246 ? -0.345 -5.976 -1.152 1.00 93.88 246 MET A CA 1
ATOM 1904 C C . MET A 1 246 ? -0.720 -4.596 -0.603 1.00 93.88 246 MET A C 1
ATOM 1906 O O . MET A 1 246 ? -1.902 -4.309 -0.441 1.00 93.88 246 MET A O 1
ATOM 1910 N N . LEU A 1 247 ? 0.264 -3.718 -0.376 1.00 95.38 247 LEU A N 1
ATOM 1911 C CA . LEU A 1 247 ? 0.004 -2.355 0.088 1.00 95.38 247 LEU A CA 1
ATOM 1912 C C . LEU A 1 247 ? -0.862 -1.572 -0.909 1.00 95.38 247 LEU A C 1
ATOM 1914 O O . LEU A 1 247 ? -1.812 -0.915 -0.500 1.00 95.38 247 LEU A O 1
ATOM 1918 N N . LEU A 1 248 ? -0.577 -1.665 -2.210 1.00 95.38 248 LEU A N 1
ATOM 1919 C CA . LEU A 1 248 ? -1.401 -1.027 -3.242 1.00 95.38 248 LEU A CA 1
ATOM 1920 C C . LEU A 1 248 ? -2.843 -1.534 -3.213 1.00 95.38 248 LEU A C 1
ATOM 1922 O O . LEU A 1 248 ? -3.773 -0.730 -3.224 1.00 95.38 248 LEU A O 1
ATOM 1926 N N . LYS A 1 249 ? -3.031 -2.853 -3.100 1.00 94.44 249 LYS A N 1
ATOM 1927 C CA . LYS A 1 249 ? -4.365 -3.448 -2.998 1.00 94.44 249 LYS A CA 1
ATOM 1928 C C . LYS A 1 249 ? -5.111 -2.960 -1.758 1.00 94.44 249 LYS A C 1
ATOM 1930 O O . LYS A 1 249 ? -6.291 -2.637 -1.847 1.00 94.44 249 LYS A O 1
ATOM 1935 N N . LEU A 1 250 ? -4.415 -2.861 -0.625 1.00 93.81 250 LEU A N 1
ATOM 1936 C CA . LEU A 1 250 ? -4.950 -2.329 0.629 1.00 93.81 250 LEU A CA 1
ATOM 1937 C C . LEU A 1 250 ? -5.290 -0.838 0.550 1.00 93.81 250 LEU A C 1
ATOM 1939 O O . LEU A 1 250 ? -6.204 -0.385 1.224 1.00 93.81 250 LEU A O 1
ATOM 1943 N N . LEU A 1 251 ? -4.586 -0.075 -0.283 1.00 94.56 251 LEU A N 1
ATOM 1944 C CA . LEU A 1 251 ? -4.897 1.327 -0.567 1.00 94.56 251 LEU A CA 1
ATOM 1945 C C . LEU A 1 251 ? -6.053 1.496 -1.570 1.00 94.56 251 LEU A C 1
ATOM 1947 O O . LEU A 1 251 ? -6.374 2.627 -1.932 1.00 94.56 251 LEU A O 1
ATOM 1951 N N . GLY A 1 252 ? -6.686 0.401 -2.004 1.00 91.56 252 GLY A N 1
ATOM 1952 C CA . GLY A 1 252 ? -7.802 0.411 -2.949 1.00 91.56 252 GLY A CA 1
ATOM 1953 C C . GLY A 1 252 ? -7.383 0.531 -4.415 1.00 91.56 252 GLY A C 1
ATOM 1954 O O . GLY A 1 252 ? -8.237 0.747 -5.273 1.00 91.56 252 GLY A O 1
ATOM 1955 N N . GLU A 1 253 ? -6.092 0.394 -4.724 1.00 93.81 253 GLU A N 1
ATOM 1956 C CA . GLU A 1 253 ? -5.606 0.421 -6.102 1.00 93.81 253 GLU A CA 1
ATOM 1957 C C . GLU A 1 253 ? -5.894 -0.907 -6.811 1.00 93.81 253 GLU A C 1
ATOM 1959 O O . GLU A 1 253 ? -5.875 -1.991 -6.211 1.00 93.81 253 GLU A O 1
ATOM 1964 N N . ASP A 1 254 ? -6.126 -0.833 -8.122 1.00 91.31 254 ASP A N 1
ATOM 1965 C CA . ASP A 1 254 ? -6.198 -2.035 -8.943 1.00 91.31 254 ASP A CA 1
ATOM 1966 C C . ASP A 1 254 ? -4.795 -2.621 -9.126 1.00 91.31 254 ASP A C 1
ATOM 1968 O O . ASP A 1 254 ? -3.855 -1.921 -9.502 1.00 91.31 254 ASP A O 1
ATOM 1972 N N . VAL A 1 255 ? -4.645 -3.914 -8.852 1.00 90.81 255 VAL A N 1
ATOM 1973 C CA . VAL A 1 255 ? -3.366 -4.623 -8.953 1.00 90.81 255 VAL A CA 1
ATOM 1974 C C . VAL A 1 255 ? -3.533 -5.740 -9.977 1.00 90.81 255 VAL A C 1
ATOM 1976 O O . VAL A 1 255 ? -4.081 -6.801 -9.647 1.00 90.81 255 VAL A O 1
ATOM 1979 N N . PRO A 1 256 ? -3.062 -5.518 -11.217 1.00 88.38 256 PRO A N 1
ATOM 1980 C CA . PRO A 1 256 ? -3.027 -6.534 -12.255 1.00 88.38 256 PRO A CA 1
ATOM 1981 C C . PRO A 1 256 ? -2.381 -7.828 -11.779 1.00 88.38 256 PRO A C 1
ATOM 1983 O O . PRO A 1 256 ? -1.504 -7.830 -10.914 1.00 88.38 256 PRO A O 1
ATOM 1986 N N . ASN A 1 257 ? -2.788 -8.944 -12.380 1.00 86.06 257 ASN A N 1
ATOM 1987 C CA . ASN A 1 257 ? -2.174 -10.250 -12.136 1.00 86.06 257 ASN A CA 1
ATOM 1988 C C . ASN A 1 257 ? -2.207 -10.705 -10.658 1.00 86.06 257 ASN A C 1
ATOM 1990 O O . ASN A 1 257 ? -1.445 -11.591 -10.287 1.00 86.06 257 ASN A O 1
ATOM 1994 N N . TRP A 1 258 ? -3.104 -10.159 -9.819 1.00 87.88 258 TRP A N 1
ATOM 1995 C CA . TRP A 1 258 ? -3.207 -10.476 -8.382 1.00 87.88 258 TRP A CA 1
ATOM 1996 C C . TRP A 1 258 ? -3.140 -11.981 -8.082 1.00 87.88 258 TRP A C 1
ATOM 1998 O O . TRP A 1 258 ? -2.354 -12.429 -7.251 1.00 87.88 258 TRP A O 1
ATOM 2008 N N . LYS A 1 259 ? -3.905 -12.776 -8.838 1.00 86.25 259 LYS A N 1
ATOM 2009 C CA . LYS A 1 259 ? -4.009 -14.235 -8.677 1.00 86.25 259 LYS A CA 1
ATOM 2010 C C . LYS A 1 259 ? -2.711 -15.001 -8.976 1.00 86.25 259 LYS A C 1
ATOM 2012 O O . LYS A 1 259 ? -2.624 -16.170 -8.628 1.00 86.25 259 LYS A O 1
ATOM 2017 N N . GLN A 1 260 ? -1.730 -14.370 -9.623 1.00 83.88 260 GLN A N 1
ATOM 2018 C CA . GLN A 1 260 ? -0.414 -14.965 -9.894 1.00 83.88 260 GLN A CA 1
ATOM 2019 C C . GLN A 1 260 ? 0.533 -14.849 -8.694 1.00 83.88 260 GLN A C 1
ATOM 2021 O O . GLN A 1 260 ? 1.484 -15.616 -8.584 1.00 83.88 260 GLN A O 1
ATOM 2026 N N . TYR A 1 261 ? 0.274 -13.897 -7.795 1.00 82.81 261 TYR A N 1
ATOM 2027 C CA . TYR A 1 261 ? 1.116 -13.622 -6.630 1.00 82.81 261 TYR A CA 1
ATOM 2028 C C . TYR A 1 261 ? 0.447 -13.998 -5.307 1.00 82.81 261 TYR A C 1
ATOM 2030 O O . TYR A 1 261 ? 1.145 -14.226 -4.320 1.00 82.81 261 TYR A O 1
ATOM 2038 N N . PHE A 1 262 ? -0.887 -14.041 -5.273 1.00 87.44 262 PHE A N 1
ATOM 2039 C CA . PHE A 1 262 ? -1.657 -14.217 -4.049 1.00 87.44 262 PHE A CA 1
ATOM 2040 C C . PHE A 1 262 ? -2.763 -15.255 -4.207 1.00 87.44 262 PHE A C 1
ATOM 2042 O O . PHE A 1 262 ? -3.524 -15.249 -5.177 1.00 87.44 262 PHE A O 1
ATOM 2049 N N . GLY A 1 263 ? -2.870 -16.112 -3.197 1.00 86.19 263 GLY A N 1
ATOM 2050 C CA . GLY A 1 263 ? -3.978 -17.027 -2.985 1.00 86.19 263 GLY A CA 1
ATOM 2051 C C . GLY A 1 263 ? -4.847 -16.606 -1.794 1.00 86.19 263 GLY A C 1
ATOM 2052 O O . GLY A 1 263 ? -4.701 -15.505 -1.257 1.00 86.19 263 GLY A O 1
ATOM 2053 N N . PRO A 1 264 ? -5.753 -17.487 -1.342 1.00 85.56 264 PRO A N 1
ATOM 2054 C CA . PRO A 1 264 ? -6.601 -17.217 -0.182 1.00 85.56 264 PRO A CA 1
ATOM 2055 C C . PRO A 1 264 ? -5.821 -17.103 1.141 1.00 85.56 264 PRO A C 1
ATOM 2057 O O . PRO A 1 264 ? -6.247 -16.379 2.040 1.00 85.56 264 PRO A O 1
ATOM 2060 N N . ASP A 1 265 ? -4.676 -17.785 1.252 1.00 84.25 265 ASP A N 1
ATOM 2061 C CA . ASP A 1 265 ? -3.870 -17.866 2.482 1.00 84.25 265 ASP A CA 1
ATOM 2062 C C . ASP A 1 265 ? -2.695 -16.871 2.527 1.00 84.25 265 ASP A C 1
ATOM 2064 O O . ASP A 1 265 ? -1.933 -16.852 3.495 1.00 84.25 265 ASP A O 1
ATOM 2068 N N . GLY A 1 266 ? -2.566 -16.012 1.510 1.00 84.38 266 GLY A N 1
ATOM 2069 C CA . GLY A 1 266 ? -1.515 -15.001 1.415 1.00 84.38 266 GLY A CA 1
ATOM 2070 C C . GLY A 1 266 ? -0.731 -15.095 0.108 1.00 84.38 266 GLY A C 1
ATOM 2071 O O . GLY A 1 266 ? -1.293 -15.393 -0.944 1.00 84.38 266 GLY A O 1
ATOM 2072 N N . VAL A 1 267 ? 0.568 -14.799 0.178 1.00 84.19 267 VAL A N 1
ATOM 2073 C CA . VAL A 1 267 ? 1.510 -14.901 -0.951 1.00 84.19 267 VAL A CA 1
ATOM 2074 C C . VAL A 1 267 ? 1.676 -16.370 -1.369 1.00 84.19 267 VAL A C 1
ATOM 2076 O O . VAL A 1 267 ? 1.767 -17.230 -0.493 1.00 84.19 267 VAL A O 1
ATOM 2079 N N . LEU A 1 268 ? 1.702 -16.634 -2.682 1.00 80.56 268 LEU A N 1
ATOM 2080 C CA . LEU A 1 268 ? 1.936 -17.961 -3.277 1.00 80.56 268 LEU A CA 1
ATOM 2081 C C . LEU A 1 268 ? 3.408 -18.399 -3.243 1.00 80.56 268 LEU A C 1
ATOM 2083 O O . LEU A 1 268 ? 4.300 -17.523 -3.339 1.00 80.56 268 LEU A O 1
#

Sequence (268 aa):
MAIDNVYDAIDKQYPKGDGITSGIMKVLDAGKALGKVSPPIYGFFAFLNSMSAKARQERAEAFVSQLVEDMVKVQDAMEKMRTDISEVQSATRLSLEYDTEEFDDKKRGRYLTVITSSITSETRINGLVSFIQDVEKLGERDLIGLKILNQVMNKNGDWNEQASPSYANPPKLHPNTFIQRAQELSLQMAMALTGKDGAGNTFSREEGLQICLRLQGFGLAEMISVSSREVPISNYAARLTTRGMMLLKLLGEDVPNWKQYFGPDGVL

Organism: NCBI:txid940614

Foldseek 3Di:
DDDPDVVVVVCVVAPDDPDQPPVLVVLVVVVVVVVQADPLNNVLSVLLSRDDDVVLVVQSCVLSVVLSVLCVVCVVLQVVQQEDSVLLSLLSVVLSVLCSPPVDPVLSLQSSLLSSLNSNDLAYDDNSNLLNVVSSVDDPLLVQLLLLLQPQVQDAPLDDPDPDDDDDDQDDRDLVSQQVSQVVSQQSSQCSVQVDDPDPGPDDLVSSVVSQVVCVVSVQKAWRDDDPVDDRPGPTTIHGDLVSLSSCSSSVHDGHPCVSQTDSHGGD

Secondary structure (DSSP, 8-state):
-PPP-HHHHHHHHSPPPTTTHHHHHHHHHHHHHTT---HHHHHHHHHHTT---HHHHHHHHHHHHHHHHHHHHTHHHHTT--S-HHHHHHHHHHHHHHHHHH--HHHHHHHHHHHHHHHH-SSPPS-HHHHHHHHHH--HHHHHHHHHHHHHHS-TTSS-------TT------HHHHHHTHHHHHHHHHHHHH---STT----HHHHHHHHHHHHHTTSEEEPPPPTTS--SSS--EEE-HHHHHHHHHTT---TTHHHHEETTEE-